Protein AF-A0A077ZD37-F1 (afdb_monomer)

Radius of gyration: 30.91 Å; Cα contacts (8 Å, |Δi|>4): 414; chains: 1; bounding box: 79×60×93 Å

Nearest PDB structures (foldseek):
  8k1l-assembly1_B  TM=5.998E-01  e=3.734E-12  Artemia salina
  6kjk-assembly1_A  TM=4.625E-01  e=3.784E-01  Porphyromonas gingivalis ATCC 33277
  7zwm-assembly1_B  TM=4.890E-01  e=7.152E-01  Mus musculus
  4hdi-assembly2_B  TM=4.175E-01  e=1.269E+00  Mus musculus
  6ba5-assembly2_D  TM=3.754E-01  e=8.124E-01  Homo sapiens

Sequence (327 aa):
MASRYTIVDEPEAMELDDEVYRSGITIEDFSGSTRSLDPIIPGPIGLKTIFYDPRWSPRQRFCCLTVAVVITCCCLAVLIALFVGLGQVIAYINRSDRLKASGLYMVPDLDMHDISVLVYHPDEKYKPLRSTYIDEMSRYLEVYRNQSSELRDCDLSTSTGKNKICRFDVSWLGDNCTSSNGYGFATGNPCVLFVLRNVGHWIPVLSEPFLNSLKEADPTEQNRQFDMNHIPISCSVMRMGDIVEPKDGEQMFNYFPDSGFNVTFLYEHSMLPPLVFVQIAQPHRFSELHIRCQIAADNIRELEGIHSIEFEYNNPQPDVQEKIPVV

Solvent-accessible surface area (backbone atoms only — not comparable to full-atom values): 19689 Å² total; per-residue (Å²): 133,86,74,89,72,76,91,64,99,56,96,77,72,93,69,77,82,65,75,82,75,76,75,84,84,77,84,77,82,82,83,78,78,96,67,92,70,81,78,92,69,91,73,82,88,41,79,64,59,83,76,51,66,87,88,58,51,74,68,55,49,53,53,53,52,53,52,50,52,51,52,51,51,52,52,50,52,52,50,51,52,47,52,53,53,50,50,51,51,52,54,49,50,56,50,51,52,51,34,71,60,8,24,54,43,60,36,56,54,39,86,82,41,102,54,66,46,51,67,54,60,92,52,74,88,46,42,66,62,45,48,50,41,42,50,48,44,49,59,62,48,45,63,57,71,68,54,62,86,86,43,43,79,72,53,86,90,70,74,84,57,100,83,58,50,43,44,68,64,73,73,56,37,42,85,64,52,28,78,91,42,45,27,12,51,76,77,50,28,43,45,39,40,35,35,51,33,65,52,81,90,55,73,85,43,64,49,72,72,58,58,50,48,52,32,72,74,33,72,63,42,56,86,54,60,73,52,76,57,27,45,38,65,53,72,46,78,79,46,61,72,53,89,76,72,80,59,92,67,58,66,47,69,48,52,17,34,63,29,27,34,48,51,70,33,75,41,101,34,32,94,57,61,31,57,28,33,41,29,39,52,58,53,78,82,40,50,31,38,34,36,39,39,32,57,60,42,81,54,53,86,67,45,77,37,33,51,64,50,74,48,38,36,39,22,84,71,80,67,76,75,78,73,63,78,86,126

Structure (mmCIF, N/CA/C/O backbone):
data_AF-A0A077ZD37-F1
#
_entry.id   AF-A0A077ZD37-F1
#
loop_
_atom_site.group_PDB
_atom_site.id
_atom_site.type_symbol
_atom_site.label_atom_id
_atom_site.label_alt_id
_atom_site.label_comp_id
_atom_site.label_asym_id
_atom_site.label_entity_id
_atom_site.label_seq_id
_atom_site.pdbx_PDB_ins_code
_atom_site.Cartn_x
_atom_site.Cartn_y
_atom_site.Cartn_z
_atom_site.occupancy
_atom_site.B_iso_or_equiv
_atom_site.auth_seq_id
_atom_site.auth_comp_id
_atom_site.auth_asym_id
_atom_site.auth_atom_id
_atom_site.pdbx_PDB_model_num
ATOM 1 N N . MET A 1 1 ? 0.157 -29.439 -6.823 1.00 36.62 1 MET A N 1
ATOM 2 C CA . MET A 1 1 ? -0.275 -28.059 -7.119 1.00 36.62 1 MET A CA 1
ATOM 3 C C . MET A 1 1 ? 0.988 -27.224 -7.121 1.00 36.62 1 MET A C 1
ATOM 5 O O . MET A 1 1 ? 1.662 -27.221 -6.102 1.00 36.62 1 MET A O 1
ATOM 9 N N . ALA A 1 2 ? 1.385 -26.672 -8.266 1.00 43.38 2 ALA A N 1
ATOM 10 C CA . ALA A 1 2 ? 2.570 -25.820 -8.345 1.00 43.38 2 ALA A CA 1
ATOM 11 C C . ALA A 1 2 ? 2.254 -24.479 -7.662 1.00 43.38 2 ALA A C 1
ATOM 13 O O . ALA A 1 2 ? 1.200 -23.898 -7.929 1.00 43.38 2 ALA A O 1
ATOM 14 N N . SER A 1 3 ? 3.098 -24.039 -6.729 1.00 38.38 3 SER A N 1
ATOM 15 C CA . SER A 1 3 ? 2.970 -22.728 -6.092 1.00 38.38 3 SER A CA 1
ATOM 16 C C . SER A 1 3 ? 3.302 -21.638 -7.109 1.00 38.38 3 SER A C 1
ATOM 18 O O 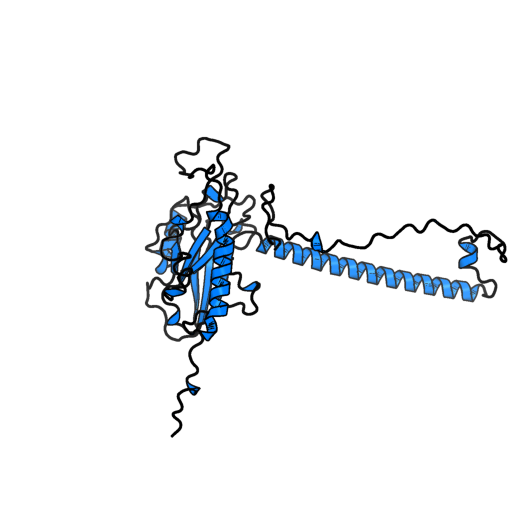. SER A 1 3 ? 4.275 -21.751 -7.843 1.00 38.38 3 SER A O 1
ATOM 20 N N . ARG A 1 4 ? 2.497 -20.572 -7.142 1.00 48.00 4 ARG A N 1
ATOM 21 C CA . ARG A 1 4 ? 2.650 -19.440 -8.076 1.00 48.00 4 ARG A CA 1
ATOM 22 C C . ARG A 1 4 ? 3.810 -18.493 -7.719 1.00 48.00 4 ARG A C 1
ATOM 24 O O . ARG A 1 4 ? 4.055 -17.544 -8.447 1.00 48.00 4 ARG A O 1
ATOM 31 N N . TYR A 1 5 ? 4.493 -18.738 -6.604 1.00 42.97 5 TYR A N 1
ATOM 32 C CA . TYR A 1 5 ? 5.571 -17.901 -6.089 1.00 42.97 5 TYR A CA 1
ATOM 33 C C . TYR A 1 5 ? 6.751 -18.794 -5.709 1.00 42.97 5 TYR A C 1
ATOM 35 O O . TYR A 1 5 ? 6.572 -19.782 -4.989 1.00 42.97 5 TYR A O 1
ATOM 43 N N . THR A 1 6 ? 7.938 -18.454 -6.198 1.00 47.09 6 THR A N 1
ATOM 44 C CA . THR A 1 6 ? 9.213 -19.082 -5.842 1.00 47.09 6 THR A CA 1
ATOM 45 C C . THR A 1 6 ? 10.158 -18.013 -5.302 1.00 47.09 6 THR A C 1
ATOM 47 O O . THR A 1 6 ? 10.059 -16.836 -5.646 1.00 47.09 6 THR A O 1
ATOM 50 N N . ILE A 1 7 ? 11.037 -18.422 -4.389 1.00 40.22 7 ILE A N 1
ATOM 51 C CA . ILE A 1 7 ? 12.097 -17.568 -3.855 1.00 40.22 7 ILE A CA 1
ATOM 52 C C . ILE A 1 7 ? 13.203 -17.565 -4.909 1.00 40.22 7 ILE A C 1
ATOM 54 O O . ILE A 1 7 ? 13.815 -18.604 -5.149 1.00 40.22 7 ILE A O 1
ATOM 58 N N . VAL A 1 8 ? 13.397 -16.430 -5.576 1.00 45.50 8 VAL A N 1
ATOM 59 C CA . VAL A 1 8 ? 14.520 -16.214 -6.493 1.00 45.50 8 VAL A CA 1
ATOM 60 C C . VAL A 1 8 ? 15.652 -15.587 -5.681 1.00 45.50 8 VAL A C 1
ATOM 62 O O . VAL A 1 8 ? 15.417 -14.651 -4.920 1.00 45.50 8 VAL A O 1
ATOM 65 N N . ASP A 1 9 ? 16.865 -16.125 -5.813 1.00 47.72 9 ASP A N 1
ATOM 66 C CA . ASP A 1 9 ? 18.050 -15.717 -5.038 1.00 47.72 9 ASP A CA 1
ATOM 67 C C . ASP A 1 9 ? 18.590 -14.311 -5.401 1.00 47.72 9 ASP A C 1
ATOM 69 O O . ASP A 1 9 ? 19.552 -13.844 -4.793 1.00 47.72 9 ASP A O 1
ATOM 73 N N . GLU A 1 10 ? 17.957 -13.598 -6.340 1.00 44.44 10 GLU A N 1
ATOM 74 C CA . GLU A 1 10 ? 18.265 -12.206 -6.684 1.00 44.44 10 GLU A CA 1
ATOM 75 C C . GLU A 1 10 ? 17.089 -11.293 -6.249 1.00 44.44 10 GLU A C 1
ATOM 77 O O . GLU A 1 10 ? 15.950 -11.538 -6.649 1.00 44.44 10 GLU A O 1
ATOM 82 N N . PRO A 1 11 ? 17.310 -10.240 -5.435 1.00 49.75 11 PRO A N 1
ATOM 83 C CA . PRO A 1 11 ? 16.234 -9.497 -4.760 1.00 49.75 11 PRO A CA 1
ATOM 84 C C . PRO A 1 11 ? 15.446 -8.501 -5.634 1.00 49.75 11 PRO A C 1
ATOM 86 O O . PRO A 1 11 ? 14.616 -7.757 -5.109 1.00 49.75 11 PRO A O 1
ATOM 89 N N . GLU A 1 12 ? 15.640 -8.475 -6.951 1.00 40.69 12 GLU A N 1
ATOM 90 C CA . GLU A 1 12 ? 14.895 -7.587 -7.846 1.00 40.69 12 GLU A CA 1
ATOM 91 C C . GLU A 1 12 ? 13.994 -8.399 -8.783 1.00 40.69 12 GLU A C 1
ATOM 93 O O . GLU A 1 12 ? 14.461 -9.033 -9.720 1.00 40.69 12 GLU A O 1
ATOM 98 N N . ALA A 1 13 ? 12.685 -8.300 -8.534 1.00 42.19 13 ALA A N 1
ATOM 99 C CA . ALA A 1 13 ? 11.564 -8.891 -9.270 1.00 42.19 13 ALA A CA 1
ATOM 100 C C . ALA A 1 13 ? 11.173 -10.333 -8.886 1.00 42.19 13 ALA A C 1
ATOM 102 O O . ALA A 1 13 ? 11.784 -11.330 -9.252 1.00 42.19 13 ALA A O 1
ATOM 103 N N . MET A 1 14 ? 10.026 -10.423 -8.210 1.00 40.22 14 MET A N 1
ATOM 104 C CA . MET A 1 14 ? 9.178 -11.611 -8.206 1.00 40.22 14 MET A CA 1
ATOM 105 C C . MET A 1 14 ? 8.620 -11.781 -9.629 1.00 40.22 14 MET A C 1
ATOM 107 O O . MET A 1 14 ? 7.627 -11.148 -9.984 1.00 40.22 14 MET A O 1
ATOM 111 N N . GLU A 1 15 ? 9.301 -12.558 -10.470 1.00 41.41 15 GLU A N 1
ATOM 112 C CA . GLU A 1 15 ? 8.845 -12.861 -11.830 1.00 41.41 15 GLU A CA 1
ATOM 113 C C . GLU A 1 15 ? 7.747 -13.940 -11.827 1.00 41.41 15 GLU A C 1
ATOM 115 O O . GLU A 1 15 ? 7.787 -14.913 -11.072 1.00 41.41 15 GLU A O 1
ATOM 120 N N . LEU A 1 16 ? 6.742 -13.751 -12.688 1.00 37.72 16 LEU A N 1
ATOM 121 C CA . LEU A 1 16 ? 5.784 -14.790 -13.064 1.00 37.72 16 LEU A CA 1
ATOM 122 C C . LEU A 1 16 ? 6.504 -15.803 -13.963 1.00 37.72 16 LEU A C 1
ATOM 124 O O . LEU A 1 16 ? 7.022 -15.439 -15.015 1.00 37.72 16 LEU A O 1
ATOM 128 N N . ASP A 1 17 ? 6.521 -17.066 -13.544 1.00 39.66 17 ASP A N 1
ATOM 129 C CA . ASP A 1 17 ? 7.154 -18.160 -14.281 1.00 39.66 17 ASP A CA 1
ATOM 130 C C . ASP A 1 17 ? 6.354 -18.511 -15.557 1.00 39.66 17 ASP A C 1
ATOM 132 O O . ASP A 1 17 ? 5.362 -19.245 -15.523 1.00 39.66 17 ASP A O 1
ATOM 136 N N . ASP A 1 18 ? 6.772 -17.941 -16.691 1.00 44.34 18 ASP A N 1
ATOM 137 C CA . ASP A 1 18 ? 6.197 -18.173 -18.024 1.00 44.34 18 ASP A CA 1
ATOM 138 C C . ASP A 1 18 ? 6.693 -19.484 -18.685 1.00 44.34 18 ASP A C 1
ATOM 140 O O . ASP A 1 18 ? 6.295 -19.800 -19.817 1.00 44.34 18 ASP A O 1
ATOM 144 N N . GLU A 1 19 ? 7.514 -20.311 -18.011 1.00 46.53 19 GLU A N 1
ATOM 145 C CA . GLU A 1 19 ? 7.997 -21.581 -18.588 1.00 46.53 19 GLU A CA 1
ATOM 146 C C . GLU A 1 19 ? 6.877 -22.602 -18.860 1.00 46.53 19 GLU A C 1
ATOM 148 O O . GLU A 1 19 ? 7.050 -23.514 -19.675 1.00 46.53 19 GLU A O 1
ATOM 153 N N . VAL A 1 20 ? 5.678 -22.418 -18.298 1.00 45.91 20 VAL A N 1
ATOM 154 C CA . VAL A 1 20 ? 4.527 -23.295 -18.576 1.00 45.91 20 VAL A CA 1
ATOM 155 C C . VAL A 1 20 ? 4.044 -23.190 -20.036 1.00 45.91 20 VAL A C 1
ATOM 157 O O . VAL A 1 20 ? 3.458 -24.145 -20.552 1.00 45.91 20 VAL A O 1
ATOM 160 N N . TYR A 1 21 ? 4.327 -22.095 -20.756 1.00 37.97 21 TYR A N 1
ATOM 161 C CA . TYR A 1 21 ? 3.820 -21.890 -22.124 1.00 37.97 21 TYR A CA 1
ATOM 162 C C . TYR A 1 21 ? 4.801 -22.199 -23.260 1.00 37.97 21 TYR A C 1
ATOM 164 O O . TYR A 1 21 ? 4.423 -22.113 -24.432 1.00 37.97 21 TYR A O 1
ATOM 172 N N . ARG A 1 22 ? 6.030 -22.641 -22.968 1.00 30.62 22 ARG A N 1
ATOM 173 C CA . ARG A 1 22 ? 6.997 -23.044 -24.004 1.00 30.62 22 ARG A CA 1
ATOM 174 C C . ARG A 1 22 ? 7.095 -24.562 -24.162 1.00 30.62 22 ARG A C 1
ATOM 176 O O . ARG A 1 22 ? 8.177 -25.130 -24.227 1.00 30.62 22 ARG A O 1
ATOM 183 N N . SER A 1 23 ? 5.951 -25.228 -24.309 1.00 34.66 23 SER A N 1
ATOM 184 C CA . SER A 1 23 ? 5.910 -26.583 -24.866 1.00 34.66 23 SER A CA 1
ATOM 185 C C . SER A 1 23 ? 5.398 -26.543 -26.312 1.00 34.66 23 SER A C 1
ATOM 187 O O . SER A 1 23 ? 4.262 -26.167 -26.577 1.00 34.66 23 SER A O 1
ATOM 189 N N . GLY A 1 24 ? 6.245 -26.941 -27.269 1.00 33.44 24 GLY A N 1
ATOM 190 C CA . GLY A 1 24 ? 5.747 -27.564 -28.501 1.00 33.44 24 GLY A CA 1
ATOM 191 C C . GLY A 1 24 ? 5.854 -26.824 -29.839 1.00 33.44 24 GLY A C 1
ATOM 192 O O . GLY A 1 24 ? 4.989 -27.035 -30.682 1.00 33.44 24 GLY A O 1
ATOM 193 N N . ILE A 1 25 ? 6.909 -26.047 -30.115 1.00 31.14 25 ILE A N 1
ATOM 194 C CA . ILE A 1 25 ? 7.294 -25.776 -31.519 1.00 31.14 25 ILE A CA 1
ATOM 195 C C . ILE A 1 25 ? 8.756 -26.172 -31.728 1.00 31.14 25 ILE A C 1
ATOM 197 O O . ILE A 1 25 ? 9.653 -25.344 -31.856 1.00 31.14 25 ILE A O 1
ATOM 201 N N . THR A 1 26 ? 9.000 -27.479 -31.739 1.00 30.73 26 THR A N 1
ATOM 202 C CA . THR A 1 26 ? 10.170 -28.055 -32.398 1.00 30.73 26 THR A CA 1
ATOM 203 C C . THR A 1 26 ? 9.814 -28.216 -33.870 1.00 30.73 26 THR A C 1
ATOM 205 O O . THR A 1 26 ? 8.995 -29.061 -34.225 1.00 30.73 26 THR A O 1
ATOM 208 N N . ILE A 1 27 ? 10.385 -27.372 -34.730 1.00 33.03 27 ILE A N 1
ATOM 209 C CA . ILE A 1 27 ? 10.353 -27.599 -36.176 1.00 33.03 27 ILE A CA 1
ATOM 210 C C . ILE A 1 27 ? 11.281 -28.789 -36.422 1.00 33.03 27 ILE A C 1
ATOM 212 O O . ILE A 1 27 ? 12.499 -28.656 -36.353 1.00 33.03 27 ILE A O 1
ATOM 216 N N . GLU A 1 28 ? 10.692 -29.970 -36.599 1.00 35.56 28 GLU A N 1
ATOM 217 C CA . GLU A 1 28 ? 11.412 -31.180 -36.974 1.00 35.56 28 GLU A CA 1
ATOM 218 C C . GLU A 1 28 ? 12.028 -30.997 -38.366 1.00 35.56 28 GLU A C 1
ATOM 220 O O . GLU A 1 28 ? 11.327 -30.812 -39.367 1.00 35.56 28 GLU A O 1
ATOM 225 N N . ASP A 1 29 ? 13.357 -31.068 -38.419 1.00 32.16 29 ASP A N 1
ATOM 226 C CA . ASP A 1 29 ? 14.138 -31.203 -39.641 1.00 32.16 29 ASP A CA 1
ATOM 227 C C . ASP A 1 29 ? 13.788 -32.531 -40.332 1.00 32.16 29 ASP A C 1
ATOM 229 O O . ASP A 1 29 ? 14.430 -33.563 -40.120 1.00 32.16 29 ASP A O 1
ATOM 233 N N . PHE A 1 30 ? 12.789 -32.521 -41.216 1.00 35.03 30 PHE A N 1
ATOM 234 C CA . PHE A 1 30 ? 12.553 -33.620 -42.155 1.00 35.03 30 PHE A CA 1
ATOM 235 C C . PHE A 1 30 ? 13.606 -33.600 -43.272 1.00 35.03 30 PHE A C 1
ATOM 237 O O . PHE A 1 30 ? 13.346 -33.295 -44.436 1.00 35.03 30 PHE A O 1
ATOM 244 N N . SER A 1 31 ? 14.829 -33.972 -42.903 1.00 31.86 31 SER A N 1
ATOM 245 C CA . SER A 1 31 ? 15.886 -34.379 -43.821 1.00 31.86 31 SER A CA 1
ATOM 246 C C . SER A 1 31 ? 15.714 -35.867 -44.150 1.00 31.86 31 SER A C 1
ATOM 248 O O . SER A 1 31 ? 16.320 -36.745 -43.548 1.00 31.86 31 SER A O 1
ATOM 250 N N . GLY A 1 32 ? 14.841 -36.196 -45.105 1.00 30.06 32 GLY A N 1
ATOM 251 C CA . GLY A 1 32 ? 14.702 -37.598 -45.493 1.00 30.06 32 GLY A CA 1
ATOM 252 C C . GLY A 1 32 ? 13.623 -37.910 -46.513 1.00 30.06 32 GLY A C 1
ATOM 253 O O . GLY A 1 32 ? 12.558 -38.379 -46.144 1.00 30.06 32 GLY A O 1
ATOM 254 N N . SER A 1 33 ? 13.931 -37.765 -47.802 1.00 37.44 33 SER A N 1
ATOM 255 C CA . SER A 1 33 ? 13.712 -38.854 -48.767 1.00 37.44 33 SER A CA 1
ATOM 256 C C . SER A 1 33 ? 14.335 -38.493 -50.113 1.00 37.44 33 SER A C 1
ATOM 258 O O . SER A 1 33 ? 13.775 -37.763 -50.928 1.00 37.44 33 SER A O 1
ATOM 260 N N . THR A 1 34 ? 15.523 -39.032 -50.355 1.00 31.20 34 THR A N 1
ATOM 261 C CA . THR A 1 34 ? 16.146 -39.113 -51.672 1.00 31.20 34 THR A CA 1
ATOM 262 C C . THR A 1 34 ? 15.429 -40.189 -52.488 1.00 31.20 34 THR A C 1
ATOM 264 O O . THR A 1 34 ? 15.848 -41.343 -52.550 1.00 31.20 34 THR A O 1
ATOM 267 N N . ARG A 1 35 ? 14.322 -39.828 -53.139 1.00 31.64 35 ARG A N 1
ATOM 268 C CA . ARG A 1 35 ? 13.784 -40.616 -54.252 1.00 31.64 35 ARG A CA 1
ATOM 269 C C . ARG A 1 35 ? 13.750 -39.763 -55.505 1.00 31.64 35 ARG A C 1
ATOM 271 O O . ARG A 1 35 ? 12.899 -38.900 -55.668 1.00 31.64 35 ARG A O 1
ATOM 278 N N . SER A 1 36 ? 14.756 -40.039 -56.335 1.00 32.59 36 SER A N 1
ATOM 279 C CA . SER A 1 36 ? 14.844 -39.812 -57.777 1.00 32.59 36 SER A CA 1
ATOM 280 C C . SER A 1 36 ? 13.460 -39.666 -58.421 1.0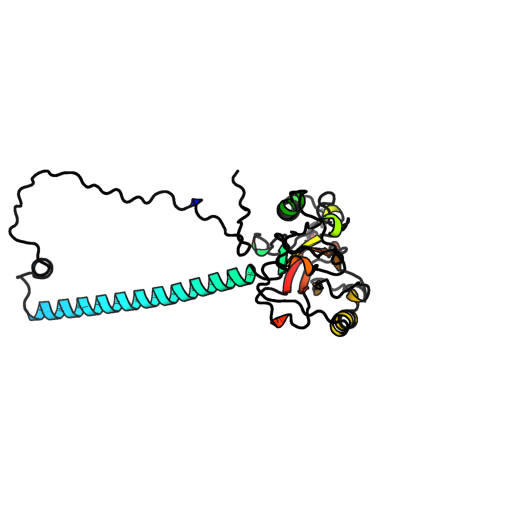0 32.59 36 SER A C 1
ATOM 282 O O . SER A 1 36 ? 12.782 -40.639 -58.735 1.00 32.59 36 SER A O 1
ATOM 284 N N . LEU A 1 37 ? 13.037 -38.415 -58.570 1.00 36.31 37 LEU A N 1
ATOM 285 C CA . LEU A 1 37 ? 12.119 -37.984 -59.608 1.00 36.31 37 LEU A CA 1
ATOM 286 C C . LEU A 1 37 ? 13.001 -37.230 -60.590 1.00 36.31 37 LEU A C 1
ATOM 288 O O . LEU A 1 37 ? 13.501 -36.146 -60.283 1.00 36.31 37 LEU A O 1
ATOM 292 N N . ASP A 1 38 ? 13.272 -37.871 -61.721 1.00 35.06 38 ASP A N 1
ATOM 293 C CA . ASP A 1 38 ? 14.031 -37.276 -62.807 1.00 35.06 38 ASP A CA 1
ATOM 294 C C . ASP A 1 38 ? 13.429 -35.909 -63.187 1.00 35.06 38 ASP A C 1
ATOM 296 O O . ASP A 1 38 ? 12.209 -35.790 -63.356 1.00 35.06 38 ASP A O 1
ATOM 300 N N . PRO A 1 39 ? 14.257 -34.857 -63.309 1.00 39.88 39 PRO A N 1
ATOM 301 C CA . PRO A 1 39 ? 13.779 -33.507 -63.544 1.00 39.88 39 PRO A CA 1
ATOM 302 C C . PRO A 1 39 ? 13.358 -33.349 -65.005 1.00 39.88 39 PRO A C 1
ATOM 304 O O . PRO A 1 39 ? 14.148 -33.002 -65.883 1.00 39.88 39 PRO A O 1
ATOM 307 N N . ILE A 1 40 ? 12.067 -33.534 -65.267 1.00 38.53 40 ILE A N 1
ATOM 308 C CA . ILE A 1 40 ? 11.419 -32.934 -66.432 1.00 38.53 40 ILE A CA 1
ATOM 309 C C . ILE A 1 40 ? 11.238 -31.448 -66.097 1.00 38.53 40 ILE A C 1
ATOM 311 O O . ILE A 1 40 ? 10.166 -31.070 -65.656 1.00 38.53 40 ILE A O 1
ATOM 315 N N . ILE A 1 41 ? 12.304 -30.642 -66.191 1.00 38.28 41 ILE A N 1
ATOM 316 C CA . ILE A 1 41 ? 12.332 -29.197 -66.518 1.00 38.28 41 ILE A CA 1
ATOM 317 C C . ILE A 1 41 ? 13.806 -28.723 -66.438 1.00 38.28 41 ILE A C 1
ATOM 319 O O . ILE A 1 41 ? 14.474 -28.957 -65.430 1.00 38.28 41 ILE A O 1
ATOM 323 N N . PRO A 1 42 ? 14.346 -28.077 -67.490 1.00 41.94 42 PRO A N 1
ATOM 324 C CA . PRO A 1 42 ? 15.772 -27.815 -67.622 1.00 41.94 42 PRO A CA 1
ATOM 325 C C . PRO A 1 42 ? 16.191 -26.500 -66.953 1.00 41.94 42 PRO A C 1
ATOM 327 O O . PRO A 1 42 ? 15.599 -25.448 -67.185 1.00 41.94 42 PRO A O 1
ATOM 330 N N . GLY A 1 43 ? 17.310 -26.549 -66.234 1.00 51.47 43 GLY A N 1
ATOM 331 C CA . GLY A 1 43 ? 18.145 -25.383 -65.950 1.00 51.47 43 GLY A CA 1
ATOM 332 C C . GLY A 1 43 ? 18.120 -24.901 -64.496 1.00 51.47 43 GLY A C 1
ATOM 333 O O . GLY A 1 43 ? 17.121 -25.063 -63.797 1.00 51.47 43 GLY A O 1
ATOM 334 N N . PRO A 1 44 ? 19.236 -24.314 -64.020 1.00 50.44 44 PRO A N 1
ATOM 335 C CA . PRO A 1 44 ? 19.343 -23.800 -62.664 1.00 50.44 44 PRO A CA 1
ATOM 336 C C . PRO A 1 44 ? 18.256 -22.750 -62.452 1.00 50.44 44 PRO A C 1
ATOM 338 O O . PRO A 1 44 ? 18.154 -21.794 -63.225 1.00 50.44 44 PRO A O 1
ATOM 341 N N . ILE A 1 45 ? 17.455 -22.935 -61.404 1.00 50.72 45 ILE A N 1
ATOM 342 C CA . ILE A 1 45 ? 16.420 -21.997 -60.971 1.00 50.72 45 ILE A CA 1
ATOM 343 C C . ILE A 1 45 ? 17.141 -20.744 -60.460 1.00 50.72 45 ILE A C 1
ATOM 345 O O . ILE A 1 45 ? 17.375 -20.553 -59.272 1.00 50.72 45 ILE A O 1
ATOM 349 N N . GLY A 1 46 ? 17.611 -19.912 -61.382 1.00 56.44 46 GLY A N 1
ATOM 350 C CA . GLY A 1 46 ? 18.188 -18.623 -61.061 1.00 56.44 46 GLY A CA 1
ATOM 351 C C . GLY A 1 46 ? 17.064 -17.667 -60.700 1.00 56.44 46 GLY A C 1
ATOM 352 O O . GLY A 1 46 ? 15.987 -17.732 -61.291 1.00 56.44 46 GLY A O 1
ATOM 353 N N . LEU A 1 47 ? 17.333 -16.714 -59.810 1.00 53.31 47 LEU A N 1
ATOM 354 C CA . LEU A 1 47 ? 16.440 -15.589 -59.495 1.00 53.31 47 LEU A CA 1
ATOM 355 C C . LEU A 1 47 ? 15.850 -14.920 -60.755 1.00 53.31 47 LEU A C 1
ATOM 357 O O . LEU A 1 47 ? 14.709 -14.468 -60.752 1.00 53.31 47 LEU A O 1
ATOM 361 N N . LYS A 1 48 ? 16.597 -14.929 -61.870 1.00 57.56 48 LYS A N 1
ATOM 362 C CA . LYS A 1 48 ? 16.114 -14.464 -63.176 1.00 57.56 48 LYS A CA 1
ATOM 363 C C . LYS A 1 48 ? 14.937 -15.276 -63.727 1.00 57.56 48 LYS A C 1
ATOM 365 O O . LYS A 1 48 ? 14.086 -14.680 -64.356 1.00 57.56 48 LYS A O 1
ATOM 370 N N . THR A 1 49 ? 14.868 -16.590 -63.515 1.00 56.28 49 THR A N 1
ATOM 371 C CA . THR A 1 49 ? 13.800 -17.454 -64.062 1.00 56.28 49 THR A CA 1
ATOM 372 C C . THR A 1 49 ? 12.461 -17.283 -63.346 1.00 56.28 49 THR A C 1
ATOM 374 O O . THR A 1 49 ? 11.427 -17.324 -63.999 1.00 56.28 49 THR A O 1
ATOM 377 N N . ILE A 1 50 ? 12.469 -17.004 -62.038 1.00 57.44 50 ILE A N 1
ATOM 378 C CA . ILE A 1 50 ? 11.239 -16.811 -61.250 1.00 57.44 50 ILE A CA 1
ATOM 379 C C . ILE A 1 50 ? 10.505 -15.530 -61.674 1.00 57.44 50 ILE A C 1
ATOM 381 O O . ILE A 1 50 ? 9.280 -15.504 -61.728 1.00 57.44 50 ILE A O 1
ATOM 385 N N . PHE A 1 51 ? 11.248 -14.474 -62.016 1.00 57.16 51 PHE A N 1
ATOM 386 C CA . PHE A 1 51 ? 10.675 -13.172 -62.378 1.00 57.16 51 PHE A CA 1
ATOM 387 C C . PHE A 1 51 ? 10.633 -12.897 -63.886 1.00 57.16 51 PHE A C 1
ATOM 389 O O . PHE A 1 51 ? 10.225 -11.809 -64.299 1.00 57.16 51 PHE A O 1
ATOM 396 N N . TYR A 1 52 ? 11.065 -13.841 -64.726 1.00 59.16 52 TYR A N 1
ATOM 397 C CA . TYR A 1 52 ? 11.103 -13.651 -66.173 1.00 59.16 52 TYR A CA 1
ATOM 398 C C . TYR A 1 52 ? 10.057 -14.520 -66.858 1.00 59.16 52 TYR A C 1
ATOM 400 O O . TYR A 1 52 ? 10.344 -15.641 -67.268 1.00 59.16 52 TYR A O 1
ATOM 408 N N . ASP A 1 53 ? 8.856 -13.970 -67.042 1.00 67.69 53 ASP A N 1
ATOM 409 C CA . ASP A 1 53 ? 7.916 -14.507 -68.023 1.00 67.69 53 ASP A CA 1
ATOM 410 C C . ASP A 1 53 ? 8.249 -13.915 -69.413 1.00 67.69 53 ASP A C 1
ATOM 412 O O . ASP A 1 53 ? 8.171 -12.689 -69.621 1.00 67.69 53 ASP A O 1
ATOM 416 N N . PRO A 1 54 ? 8.650 -14.743 -70.398 1.00 69.44 54 PRO A N 1
ATOM 417 C CA . PRO A 1 54 ? 8.888 -14.301 -71.769 1.00 69.44 54 PRO A CA 1
ATOM 418 C C . PRO A 1 54 ? 7.652 -13.684 -72.439 1.00 69.44 54 PRO A C 1
ATOM 420 O O . PRO A 1 54 ? 7.806 -12.956 -73.415 1.00 69.44 54 PRO A O 1
ATOM 423 N N . ARG A 1 55 ? 6.436 -13.945 -71.935 1.00 69.25 55 ARG A N 1
ATOM 424 C CA . ARG A 1 55 ? 5.174 -13.501 -72.553 1.00 69.25 55 ARG A CA 1
ATOM 425 C C . ARG A 1 55 ? 4.905 -11.996 -72.433 1.00 69.25 55 ARG A C 1
ATOM 427 O O . ARG A 1 55 ? 3.992 -11.500 -73.087 1.00 69.25 55 ARG A O 1
ATOM 434 N N . TRP A 1 56 ? 5.646 -11.262 -71.600 1.00 69.31 56 TRP A N 1
ATOM 435 C CA . TRP A 1 56 ? 5.359 -9.849 -71.313 1.00 69.31 56 TRP A CA 1
ATOM 436 C C . TRP A 1 56 ? 6.191 -8.874 -72.152 1.00 69.31 56 TRP A C 1
ATOM 438 O O . TRP A 1 56 ? 7.413 -9.001 -72.253 1.00 69.31 56 TRP A O 1
ATOM 448 N N . SER A 1 57 ? 5.539 -7.831 -72.678 1.00 79.69 57 SER A N 1
ATOM 449 C CA . SER A 1 57 ? 6.220 -6.720 -73.359 1.00 79.69 57 SER A CA 1
ATOM 450 C C . SER A 1 57 ? 7.074 -5.881 -72.385 1.00 79.69 57 SER A C 1
ATOM 452 O O . SER A 1 57 ? 6.749 -5.794 -71.196 1.00 79.69 57 SER A O 1
ATOM 454 N N . PRO A 1 58 ? 8.134 -5.186 -72.851 1.00 79.88 58 PRO A N 1
ATOM 455 C CA . PRO A 1 58 ? 8.981 -4.352 -71.987 1.00 79.88 58 PRO A CA 1
ATOM 456 C C . PRO A 1 58 ? 8.206 -3.294 -71.185 1.00 79.88 58 PRO A C 1
ATOM 458 O O . PRO A 1 58 ? 8.528 -3.037 -70.028 1.00 79.88 58 PRO A O 1
ATOM 461 N N . ARG A 1 59 ? 7.147 -2.718 -71.776 1.00 83.25 59 ARG A N 1
ATOM 462 C CA . ARG A 1 59 ? 6.284 -1.725 -71.113 1.00 83.25 59 ARG A CA 1
ATOM 463 C C . ARG A 1 59 ? 5.455 -2.341 -69.984 1.00 83.25 59 ARG A C 1
ATOM 465 O O . ARG A 1 59 ? 5.374 -1.754 -68.909 1.00 83.25 59 ARG A O 1
ATOM 472 N N . GLN A 1 60 ? 4.884 -3.528 -70.206 1.00 84.94 60 GLN A N 1
ATOM 473 C CA . GLN A 1 60 ? 4.144 -4.259 -69.170 1.00 84.94 60 GLN A CA 1
ATOM 474 C C . GLN A 1 60 ? 5.057 -4.633 -68.001 1.00 84.94 60 GLN A C 1
ATOM 476 O O . GLN A 1 60 ? 4.681 -4.438 -66.852 1.00 84.94 60 GLN A O 1
ATOM 481 N N . ARG A 1 61 ? 6.288 -5.077 -68.281 1.00 82.69 61 ARG A N 1
ATOM 482 C CA . ARG A 1 61 ? 7.276 -5.413 -67.243 1.00 82.69 61 ARG A CA 1
ATOM 483 C C . ARG A 1 61 ? 7.614 -4.227 -66.351 1.00 82.69 61 ARG A C 1
ATOM 485 O O . ARG A 1 61 ? 7.589 -4.364 -65.133 1.00 82.69 61 ARG A O 1
ATOM 492 N N . PHE A 1 62 ? 7.908 -3.073 -66.950 1.00 86.44 62 PHE A N 1
ATOM 493 C CA . PHE A 1 62 ? 8.207 -1.865 -66.184 1.00 86.44 62 PHE A CA 1
ATOM 494 C C . PHE A 1 62 ? 7.021 -1.477 -65.293 1.00 86.44 62 PHE A C 1
ATOM 496 O O . PHE A 1 62 ? 7.202 -1.262 -64.102 1.00 86.44 62 PHE A O 1
ATOM 503 N N . CYS A 1 63 ? 5.799 -1.508 -65.837 1.00 87.94 63 CYS A N 1
ATOM 504 C CA . CYS A 1 63 ? 4.580 -1.237 -65.078 1.00 87.94 63 CYS A CA 1
ATOM 505 C C . CYS A 1 63 ? 4.394 -2.203 -63.891 1.00 87.94 63 CYS A C 1
ATOM 507 O O . CYS A 1 63 ? 4.208 -1.748 -62.764 1.00 87.94 63 CYS A O 1
ATOM 509 N N . CYS A 1 64 ? 4.514 -3.518 -64.108 1.00 88.06 64 CYS A N 1
ATOM 510 C CA . CYS A 1 64 ? 4.368 -4.521 -63.050 1.00 88.06 64 CYS A CA 1
ATOM 511 C C . CYS A 1 64 ? 5.435 -4.388 -61.955 1.00 88.06 64 CYS A C 1
ATOM 513 O O . CYS A 1 64 ? 5.103 -4.478 -60.776 1.00 88.06 64 CYS A O 1
ATOM 515 N N . LEU A 1 65 ? 6.700 -4.144 -62.320 1.00 88.50 65 LEU A N 1
ATOM 516 C CA . LEU A 1 65 ? 7.779 -3.949 -61.348 1.00 88.50 65 LEU A CA 1
ATOM 517 C C . LEU A 1 65 ? 7.569 -2.678 -60.524 1.00 88.50 65 LEU A C 1
ATOM 519 O O . LEU A 1 65 ? 7.739 -2.715 -59.309 1.00 88.50 65 LEU A O 1
ATOM 523 N N . THR A 1 66 ? 7.152 -1.574 -61.149 1.00 89.06 66 THR A N 1
ATOM 524 C CA . THR A 1 66 ? 6.825 -0.343 -60.420 1.00 89.06 66 THR A CA 1
ATOM 525 C C . THR A 1 66 ? 5.687 -0.576 -59.430 1.00 89.06 66 THR A C 1
ATOM 527 O O . THR A 1 66 ? 5.812 -0.196 -58.270 1.00 89.06 66 THR A O 1
ATOM 530 N N . VAL A 1 67 ? 4.611 -1.252 -59.845 1.00 92.88 67 VAL A N 1
ATOM 531 C CA . VAL A 1 67 ? 3.487 -1.584 -58.954 1.00 92.88 67 VAL A CA 1
ATOM 532 C C . VAL A 1 67 ? 3.943 -2.487 -57.804 1.00 92.88 67 VAL A C 1
ATOM 534 O O . VAL A 1 67 ? 3.620 -2.206 -56.653 1.00 92.88 67 VAL A O 1
ATOM 537 N N . ALA A 1 68 ? 4.746 -3.518 -58.078 1.00 91.81 68 ALA A N 1
ATOM 538 C CA . ALA A 1 68 ? 5.272 -4.414 -57.047 1.00 91.81 68 ALA A CA 1
ATOM 539 C C . ALA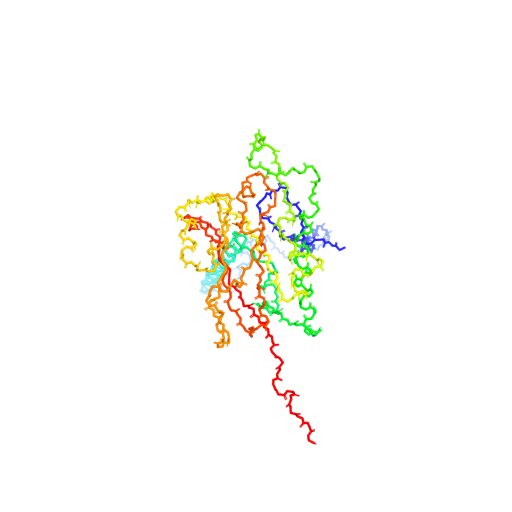 A 1 68 ? 6.165 -3.682 -56.029 1.00 91.81 68 ALA A C 1
ATOM 541 O O . ALA A 1 68 ? 6.035 -3.901 -54.825 1.00 91.81 68 ALA A O 1
ATOM 542 N N . VAL A 1 69 ? 7.042 -2.783 -56.489 1.00 93.81 69 VAL A N 1
ATOM 543 C CA . VAL A 1 69 ? 7.899 -1.960 -55.618 1.00 93.81 69 VAL A CA 1
ATOM 544 C C . VAL A 1 69 ? 7.068 -1.012 -54.754 1.00 93.81 69 VAL A C 1
ATOM 546 O O . VAL A 1 69 ? 7.322 -0.916 -53.556 1.00 93.81 69 VAL A O 1
ATOM 549 N N . VAL A 1 70 ? 6.054 -0.352 -55.325 1.00 95.12 70 VAL A N 1
ATOM 550 C CA . VAL A 1 70 ? 5.149 0.532 -54.571 1.00 95.12 70 VAL A CA 1
ATOM 551 C C . VAL A 1 70 ? 4.394 -0.253 -53.500 1.00 95.12 70 VAL A C 1
ATOM 553 O O . VAL A 1 70 ? 4.404 0.155 -52.344 1.00 95.12 70 VAL A O 1
ATOM 556 N N . ILE A 1 71 ? 3.815 -1.408 -53.846 1.00 95.19 71 ILE A N 1
ATOM 557 C CA . ILE A 1 71 ? 3.112 -2.272 -52.884 1.00 95.19 71 ILE A CA 1
ATOM 558 C C . ILE A 1 71 ? 4.060 -2.721 -51.770 1.00 95.19 71 ILE A C 1
ATOM 560 O O . ILE A 1 71 ? 3.710 -2.632 -50.599 1.00 95.19 71 ILE A O 1
ATOM 564 N N . THR A 1 72 ? 5.277 -3.151 -52.114 1.00 95.25 72 THR A N 1
ATOM 565 C CA . THR A 1 72 ? 6.273 -3.595 -51.127 1.00 95.25 72 THR A CA 1
ATOM 566 C C . THR A 1 72 ? 6.657 -2.451 -50.187 1.00 95.25 72 THR A C 1
ATOM 568 O O . THR A 1 72 ? 6.700 -2.644 -48.977 1.00 95.25 72 THR A O 1
ATOM 571 N N . CYS A 1 73 ? 6.866 -1.243 -50.718 1.00 96.44 73 CYS A N 1
ATOM 572 C CA . CYS A 1 73 ? 7.144 -0.045 -49.927 1.00 96.44 73 CYS A CA 1
ATOM 573 C C . CYS A 1 73 ? 5.979 0.301 -48.983 1.00 96.44 73 CYS A C 1
ATOM 575 O O . CYS A 1 73 ? 6.204 0.548 -47.799 1.00 96.44 73 CYS A O 1
ATOM 577 N N . CYS A 1 74 ? 4.732 0.235 -49.465 1.00 96.50 74 CYS A N 1
ATOM 578 C CA . CYS A 1 74 ? 3.543 0.421 -48.634 1.00 96.50 74 CYS A CA 1
ATOM 579 C C . CYS A 1 74 ? 3.446 -0.638 -47.526 1.00 96.50 74 CYS A C 1
ATOM 581 O O . CYS A 1 74 ? 3.216 -0.281 -46.374 1.00 96.50 74 CYS A O 1
ATOM 583 N N . CYS A 1 75 ? 3.676 -1.918 -47.835 1.00 96.75 75 CYS A N 1
ATOM 584 C CA . CYS A 1 75 ? 3.683 -2.991 -46.839 1.00 96.75 75 CYS A CA 1
ATOM 585 C C . CYS A 1 75 ? 4.767 -2.773 -45.775 1.00 96.75 75 CYS A C 1
ATOM 587 O O . CYS A 1 75 ? 4.489 -2.905 -44.587 1.00 96.75 75 CYS A O 1
ATOM 589 N N . LEU A 1 76 ? 5.985 -2.393 -46.175 1.00 96.81 76 LEU A N 1
ATOM 590 C CA . LEU A 1 76 ? 7.072 -2.092 -45.239 1.00 96.81 76 LEU A CA 1
ATOM 591 C C . LEU A 1 76 ? 6.745 -0.885 -44.352 1.00 96.81 76 LEU A C 1
ATOM 593 O O . LEU A 1 76 ? 6.986 -0.942 -43.151 1.00 96.81 76 LEU A O 1
ATOM 597 N N . ALA A 1 77 ? 6.153 0.177 -44.905 1.00 96.31 77 ALA A N 1
ATOM 598 C CA . ALA A 1 77 ? 5.734 1.344 -44.130 1.00 96.31 77 ALA A CA 1
ATOM 599 C C . ALA A 1 77 ? 4.672 0.984 -43.077 1.00 96.31 77 ALA A C 1
ATOM 601 O O . ALA A 1 77 ? 4.776 1.412 -41.928 1.00 96.31 77 ALA A O 1
ATOM 602 N N . VAL A 1 78 ? 3.692 0.152 -43.445 1.00 96.69 78 VAL A N 1
ATOM 603 C CA . VAL A 1 78 ? 2.666 -0.358 -42.521 1.00 96.69 78 VAL A CA 1
ATOM 604 C C . VAL A 1 78 ? 3.293 -1.233 -41.433 1.00 96.69 78 VAL A C 1
ATOM 606 O O . VAL A 1 78 ? 2.968 -1.063 -40.261 1.00 96.69 78 VAL A O 1
ATOM 609 N N . LEU A 1 79 ? 4.223 -2.126 -41.788 1.00 96.94 79 LEU A N 1
ATOM 610 C CA . LEU A 1 79 ? 4.929 -2.968 -40.817 1.00 96.94 79 LEU A CA 1
ATOM 611 C C . LEU A 1 79 ? 5.760 -2.136 -39.836 1.00 96.94 79 LEU A C 1
ATOM 613 O O . LEU A 1 79 ? 5.687 -2.372 -38.636 1.00 96.94 79 LEU A O 1
ATOM 617 N N . ILE A 1 80 ? 6.509 -1.138 -40.315 1.00 96.88 80 ILE A N 1
ATOM 618 C CA . ILE A 1 80 ? 7.288 -0.239 -39.451 1.00 96.88 80 ILE A CA 1
ATOM 619 C C . ILE A 1 80 ? 6.359 0.533 -38.509 1.00 96.88 80 ILE A C 1
ATOM 621 O O . ILE A 1 80 ? 6.628 0.588 -37.313 1.00 96.88 80 ILE A O 1
ATOM 625 N N . ALA A 1 81 ? 5.252 1.086 -39.015 1.00 96.62 81 ALA A N 1
ATOM 626 C CA . ALA A 1 81 ? 4.271 1.778 -38.180 1.00 96.62 81 ALA A CA 1
ATOM 627 C C . ALA A 1 81 ? 3.681 0.853 -37.102 1.00 96.62 81 ALA A C 1
ATOM 629 O O . ALA A 1 81 ? 3.534 1.267 -35.953 1.00 96.62 81 ALA A O 1
ATOM 630 N N . LEU A 1 82 ? 3.411 -0.411 -37.448 1.00 97.12 82 LEU A N 1
ATOM 631 C CA . LEU A 1 82 ? 2.944 -1.427 -36.508 1.00 97.12 82 LEU A CA 1
ATOM 632 C C . LEU A 1 82 ? 4.002 -1.746 -35.447 1.00 97.12 82 LEU A C 1
ATOM 634 O O . LEU A 1 82 ? 3.670 -1.757 -34.267 1.00 97.12 82 LEU A O 1
ATOM 638 N N . PHE A 1 83 ? 5.267 -1.953 -35.827 1.00 97.00 83 PHE A N 1
ATOM 639 C CA . PHE A 1 83 ? 6.351 -2.212 -34.872 1.00 97.00 83 PHE A CA 1
ATOM 640 C C . PHE A 1 83 ? 6.607 -1.027 -33.942 1.00 97.00 83 PHE A C 1
ATOM 642 O O . PHE A 1 83 ? 6.813 -1.230 -32.749 1.00 97.00 83 PHE A O 1
ATOM 649 N N . VAL A 1 84 ? 6.567 0.204 -34.458 1.00 96.81 84 VAL A N 1
ATOM 650 C CA . VAL A 1 84 ? 6.693 1.412 -33.632 1.00 96.81 84 VAL A CA 1
ATOM 651 C C . VAL A 1 84 ? 5.517 1.507 -32.662 1.00 96.81 84 VAL A C 1
ATOM 653 O O . VAL A 1 84 ? 5.743 1.678 -31.468 1.00 96.81 84 VAL A O 1
ATOM 656 N N . GLY A 1 85 ? 4.279 1.343 -33.138 1.00 95.69 85 GLY A N 1
ATOM 657 C CA . GLY A 1 85 ? 3.089 1.365 -32.284 1.00 95.69 85 GLY A CA 1
ATOM 658 C C . GLY A 1 85 ? 3.121 0.282 -31.203 1.00 95.69 85 GLY A C 1
ATOM 659 O O . GLY A 1 85 ? 2.936 0.581 -30.026 1.00 95.69 85 GLY A O 1
ATOM 660 N N . LEU A 1 86 ? 3.439 -0.957 -31.582 1.00 97.00 86 LEU A N 1
ATOM 661 C CA . LEU A 1 86 ? 3.556 -2.082 -30.656 1.00 97.00 86 LEU A CA 1
ATOM 662 C C . LEU A 1 86 ? 4.691 -1.867 -29.646 1.00 97.00 86 LEU A C 1
ATOM 664 O O . LEU A 1 86 ? 4.497 -2.093 -28.457 1.00 97.00 86 LEU A O 1
ATOM 668 N N . GLY A 1 87 ? 5.851 -1.382 -30.095 1.00 96.44 87 GLY A N 1
ATOM 669 C CA . GLY A 1 87 ? 6.991 -1.089 -29.227 1.00 96.44 87 GLY A CA 1
ATOM 670 C C . GLY A 1 87 ? 6.676 -0.020 -28.180 1.00 96.44 87 GLY A C 1
ATOM 671 O O . GLY A 1 87 ? 7.062 -0.172 -27.025 1.00 96.44 87 GLY A O 1
ATOM 672 N N . GLN A 1 88 ? 5.926 1.024 -28.548 1.00 95.50 88 GLN A N 1
ATOM 673 C CA . GLN A 1 88 ? 5.461 2.041 -27.598 1.00 95.50 88 GLN A CA 1
ATOM 674 C C . GLN A 1 88 ? 4.478 1.458 -26.575 1.00 95.50 88 GLN A C 1
ATOM 676 O O . GLN A 1 88 ? 4.599 1.746 -25.387 1.00 95.50 88 GLN A O 1
ATOM 681 N N . VAL A 1 89 ? 3.540 0.610 -27.011 1.00 96.38 89 VAL A N 1
ATOM 682 C CA . VAL A 1 89 ? 2.569 -0.033 -26.111 1.00 96.38 89 VAL A CA 1
ATOM 683 C C . VAL A 1 89 ? 3.259 -0.994 -25.138 1.00 96.38 89 VAL A C 1
ATOM 685 O O . VAL A 1 89 ? 3.002 -0.923 -23.941 1.00 96.38 89 VAL A O 1
ATOM 688 N N . ILE A 1 90 ? 4.183 -1.835 -25.614 1.00 94.69 90 ILE A N 1
ATOM 689 C CA . ILE A 1 90 ? 4.960 -2.745 -24.754 1.00 94.69 90 ILE A CA 1
ATOM 690 C C . ILE A 1 90 ? 5.812 -1.948 -23.760 1.00 94.69 90 ILE A C 1
ATOM 692 O O . ILE A 1 90 ? 5.827 -2.260 -22.572 1.00 94.69 90 ILE A O 1
ATOM 696 N N . ALA A 1 91 ? 6.495 -0.891 -24.213 1.00 94.06 91 ALA A N 1
ATOM 697 C CA . ALA A 1 91 ? 7.291 -0.042 -23.330 1.00 94.06 91 ALA A CA 1
ATOM 698 C C . ALA A 1 91 ? 6.432 0.651 -22.259 1.00 94.06 91 ALA A C 1
ATOM 700 O O . ALA A 1 91 ? 6.867 0.788 -21.116 1.00 94.06 91 ALA A O 1
ATOM 701 N N . TYR A 1 92 ? 5.215 1.067 -22.616 1.00 93.44 92 TYR A N 1
ATOM 702 C CA . TYR A 1 92 ? 4.260 1.656 -21.684 1.00 93.44 92 TYR A CA 1
ATOM 703 C C . TYR A 1 92 ? 3.791 0.650 -20.625 1.00 93.44 92 TYR A C 1
ATOM 705 O O . TYR A 1 92 ? 3.845 0.966 -19.438 1.00 93.44 92 TYR A O 1
ATOM 713 N N . ILE A 1 93 ? 3.399 -0.562 -21.034 1.00 91.50 93 ILE A N 1
ATOM 714 C CA . ILE A 1 93 ? 2.967 -1.629 -20.114 1.00 91.50 93 ILE A CA 1
ATOM 715 C C . ILE A 1 93 ? 4.110 -2.001 -19.165 1.00 91.50 93 ILE A C 1
ATOM 717 O O . ILE A 1 93 ? 3.946 -1.899 -17.955 1.00 91.50 93 ILE A O 1
ATOM 721 N N . ASN A 1 94 ? 5.308 -2.269 -19.693 1.00 91.19 94 ASN A N 1
ATOM 722 C CA . ASN A 1 94 ? 6.476 -2.599 -18.869 1.00 91.19 94 ASN A CA 1
ATOM 723 C C . ASN A 1 94 ? 6.814 -1.494 -17.859 1.00 91.19 94 ASN A C 1
ATOM 725 O O . ASN A 1 94 ? 7.233 -1.772 -16.737 1.00 91.19 94 ASN A O 1
ATOM 729 N N . ARG A 1 95 ? 6.655 -0.221 -18.244 1.00 87.75 95 ARG A N 1
ATOM 730 C CA . ARG A 1 95 ? 6.854 0.903 -17.322 1.00 87.75 95 ARG A CA 1
ATOM 731 C C . ARG A 1 95 ? 5.785 0.929 -16.231 1.00 87.75 95 ARG A C 1
ATOM 733 O O . ARG A 1 95 ? 6.125 1.171 -15.077 1.00 87.75 95 ARG A O 1
ATOM 740 N N . SER A 1 96 ? 4.525 0.703 -16.590 1.00 85.50 96 SER A N 1
ATOM 741 C CA . SER A 1 96 ? 3.422 0.611 -15.631 1.00 85.50 96 SER A CA 1
ATOM 742 C C . SER A 1 96 ? 3.655 -0.521 -14.631 1.00 85.50 96 SER A C 1
ATOM 744 O O . SER A 1 96 ? 3.525 -0.306 -13.430 1.00 85.50 96 SER A O 1
ATOM 746 N N . ASP A 1 97 ? 4.064 -1.696 -15.104 1.00 85.69 97 ASP A N 1
ATOM 747 C CA . ASP A 1 97 ? 4.298 -2.863 -14.252 1.00 85.69 97 ASP A CA 1
ATOM 748 C C . ASP A 1 97 ? 5.473 -2.638 -13.299 1.00 85.69 97 ASP A C 1
ATOM 750 O O . ASP A 1 97 ? 5.367 -2.935 -12.112 1.00 85.69 97 ASP A O 1
ATOM 754 N N . ARG A 1 98 ? 6.560 -2.011 -13.772 1.00 84.38 98 ARG A N 1
ATOM 755 C CA . ARG A 1 98 ? 7.674 -1.596 -12.903 1.00 84.38 98 ARG A CA 1
ATOM 756 C C . ARG A 1 98 ? 7.228 -0.623 -11.816 1.00 84.38 98 ARG A C 1
ATOM 758 O O . ARG A 1 98 ? 7.585 -0.809 -10.661 1.00 84.38 98 ARG A O 1
ATOM 765 N N . LEU A 1 99 ? 6.418 0.377 -12.166 1.00 82.75 99 LEU A N 1
ATOM 766 C CA . LEU A 1 99 ? 5.895 1.333 -11.186 1.00 82.75 99 LEU A CA 1
ATOM 767 C C . LEU A 1 99 ? 4.966 0.661 -10.165 1.00 82.75 99 LEU A C 1
ATOM 769 O O . LEU A 1 99 ? 5.064 0.970 -8.986 1.00 82.75 99 LEU A O 1
ATOM 773 N N . LYS A 1 100 ? 4.112 -0.284 -10.584 1.00 83.12 100 LYS A N 1
ATOM 774 C CA . LYS A 1 100 ? 3.257 -1.081 -9.679 1.00 83.12 100 LYS A CA 1
ATOM 775 C C . LYS A 1 100 ? 4.050 -2.073 -8.817 1.00 83.12 100 LYS A C 1
ATOM 777 O O . LYS A 1 100 ? 3.605 -2.481 -7.740 1.00 83.12 100 LYS A O 1
ATOM 782 N N . ALA A 1 101 ? 5.227 -2.485 -9.279 1.00 84.81 101 ALA A N 1
ATOM 783 C CA . ALA A 1 101 ? 6.126 -3.342 -8.521 1.00 84.81 101 ALA A CA 1
ATOM 784 C C . ALA A 1 101 ? 6.904 -2.576 -7.436 1.00 84.81 101 ALA A C 1
ATOM 786 O O . ALA A 1 101 ? 7.324 -3.211 -6.469 1.00 84.81 101 ALA A O 1
ATOM 787 N N . SER A 1 102 ? 7.059 -1.254 -7.566 1.00 90.19 102 SER A N 1
ATOM 788 C CA . SER A 1 102 ? 7.857 -0.395 -6.682 1.00 90.19 102 SER A CA 1
ATOM 789 C C . SER A 1 102 ? 7.017 0.480 -5.752 1.00 90.19 102 SER A C 1
ATOM 791 O O . SER A 1 102 ? 6.077 1.149 -6.175 1.00 90.19 102 SER A O 1
ATOM 793 N N . GLY A 1 103 ? 7.410 0.541 -4.480 1.00 92.25 103 GLY A N 1
ATOM 794 C CA . GLY A 1 103 ? 6.791 1.374 -3.454 1.00 92.25 103 GLY A CA 1
ATOM 795 C C . GLY A 1 103 ? 5.751 0.638 -2.606 1.00 92.25 103 GLY A C 1
ATOM 796 O O . GLY A 1 103 ? 5.948 -0.505 -2.189 1.00 92.25 103 GLY A O 1
ATOM 797 N N . LEU A 1 104 ? 4.673 1.347 -2.288 1.00 93.88 104 LEU A N 1
ATOM 798 C CA . LEU A 1 104 ? 3.565 0.907 -1.459 1.00 93.88 104 LEU A CA 1
ATOM 799 C C . LEU A 1 104 ? 2.656 -0.036 -2.249 1.00 93.88 104 LEU A C 1
ATOM 801 O O . LEU A 1 104 ? 2.241 0.263 -3.367 1.00 93.88 104 LEU A O 1
ATOM 805 N N . TYR A 1 105 ? 2.317 -1.158 -1.632 1.00 93.12 105 TYR A N 1
ATOM 806 C CA . TYR A 1 105 ? 1.438 -2.185 -2.169 1.00 93.12 105 TYR A CA 1
ATOM 807 C C . TYR A 1 105 ? 0.401 -2.587 -1.117 1.00 93.12 105 TYR A C 1
ATOM 809 O O . TYR A 1 105 ? 0.701 -2.594 0.077 1.00 93.12 105 TYR A O 1
ATOM 817 N N . MET A 1 106 ? -0.812 -2.918 -1.557 1.00 94.00 106 MET A N 1
ATOM 818 C CA . MET A 1 106 ? -1.951 -3.260 -0.703 1.00 94.00 106 MET A CA 1
ATOM 819 C C . MET A 1 106 ? -2.319 -4.740 -0.866 1.00 94.00 106 MET A C 1
ATOM 821 O O . MET A 1 106 ? -2.327 -5.261 -1.977 1.00 94.00 106 MET A O 1
ATOM 825 N N . VAL A 1 107 ? -2.630 -5.412 0.244 1.00 93.81 107 VAL A N 1
ATOM 826 C CA . VAL A 1 107 ? -3.160 -6.781 0.285 1.00 93.81 107 VAL A CA 1
ATOM 827 C C . VAL A 1 107 ? -4.421 -6.798 1.168 1.00 93.81 107 VAL A C 1
ATOM 829 O O . VAL A 1 107 ? -4.347 -6.378 2.330 1.00 93.81 107 VAL A O 1
ATOM 832 N N . PRO A 1 108 ? -5.573 -7.293 0.677 1.00 92.38 108 PRO A N 1
ATOM 833 C CA . PRO A 1 108 ? -5.796 -7.905 -0.642 1.00 92.38 108 PRO A CA 1
ATOM 834 C C . PRO A 1 108 ? -5.612 -6.917 -1.802 1.00 92.38 108 PRO A C 1
ATOM 836 O O . PRO A 1 108 ? -5.830 -5.717 -1.634 1.00 92.38 108 PRO A O 1
ATOM 839 N N . ASP A 1 109 ? -5.197 -7.427 -2.962 1.00 88.50 109 ASP A N 1
ATOM 840 C CA . ASP A 1 109 ? -5.049 -6.600 -4.165 1.00 88.50 109 ASP A CA 1
ATOM 841 C C . ASP A 1 109 ? -6.405 -6.467 -4.861 1.00 88.50 109 ASP A C 1
ATOM 843 O O . ASP A 1 109 ? -6.886 -7.395 -5.515 1.00 88.50 109 ASP A O 1
ATOM 847 N N . LEU A 1 110 ? -7.041 -5.309 -4.709 1.00 86.06 110 LEU A N 1
ATOM 848 C CA . LEU A 1 110 ? -8.375 -5.070 -5.249 1.00 86.06 110 LEU A CA 1
ATOM 849 C C . LEU A 1 110 ? -8.402 -5.020 -6.786 1.00 86.06 110 LEU A C 1
ATOM 851 O O . LEU A 1 110 ? -9.439 -5.343 -7.359 1.00 86.06 110 LEU A O 1
ATOM 855 N N . ASP A 1 111 ? -7.288 -4.703 -7.461 1.00 78.00 111 ASP A N 1
ATOM 856 C CA . ASP A 1 111 ? -7.212 -4.707 -8.935 1.00 78.00 111 ASP A CA 1
ATOM 857 C C . ASP A 1 111 ? -7.301 -6.136 -9.506 1.00 78.00 111 ASP A C 1
ATOM 859 O O . ASP A 1 111 ? -7.664 -6.328 -10.668 1.00 78.00 111 ASP A O 1
ATOM 863 N N . MET A 1 112 ? -6.957 -7.154 -8.707 1.00 70.38 112 MET A N 1
ATOM 864 C CA . MET A 1 112 ? -7.028 -8.563 -9.113 1.00 70.38 112 MET A CA 1
ATOM 865 C C . MET A 1 112 ? -8.434 -9.164 -8.989 1.00 70.38 112 MET A C 1
ATOM 867 O O . MET A 1 112 ? -8.667 -10.272 -9.478 1.00 70.38 112 MET A O 1
ATOM 871 N N . HIS A 1 113 ? -9.357 -8.467 -8.328 1.00 69.94 113 HIS A N 1
ATOM 872 C CA . HIS A 1 113 ? -10.716 -8.936 -8.088 1.00 69.94 113 HIS A CA 1
ATOM 873 C C . HIS A 1 113 ? -11.681 -8.377 -9.139 1.00 69.94 113 HIS A C 1
ATOM 875 O O . HIS A 1 113 ? -11.482 -7.290 -9.671 1.00 69.94 113 HIS A O 1
ATOM 881 N N . ASP A 1 114 ? -12.797 -9.074 -9.374 1.00 66.50 114 ASP A N 1
ATOM 882 C CA . ASP A 1 114 ? -13.882 -8.567 -10.235 1.00 66.50 114 ASP A CA 1
ATOM 883 C C . ASP A 1 114 ? -14.496 -7.256 -9.703 1.00 66.50 114 ASP A C 1
ATOM 885 O O . ASP A 1 114 ? -15.143 -6.512 -10.441 1.00 66.50 114 ASP A O 1
ATOM 889 N N . ILE A 1 115 ? -14.319 -6.993 -8.404 1.00 62.81 115 ILE A N 1
ATOM 890 C CA . ILE A 1 115 ? -14.791 -5.805 -7.701 1.00 62.81 115 ILE A CA 1
ATOM 891 C C . ILE A 1 115 ? -13.567 -5.107 -7.103 1.00 62.81 115 ILE A C 1
ATOM 893 O O . ILE A 1 115 ? -12.979 -5.607 -6.145 1.00 62.81 115 ILE A O 1
ATOM 897 N N . SER A 1 116 ? -13.234 -3.925 -7.623 1.00 77.06 116 SER A N 1
ATOM 898 C CA . SER A 1 116 ? -12.116 -3.075 -7.181 1.00 77.06 116 SER A CA 1
ATOM 899 C C . SER A 1 116 ? -12.402 -2.327 -5.869 1.00 77.06 116 SER A C 1
ATOM 901 O O . SER A 1 116 ? -11.998 -1.180 -5.686 1.00 77.06 116 SER A O 1
ATOM 903 N N . VAL A 1 117 ? -13.169 -2.949 -4.974 1.00 84.31 117 VAL A N 1
ATOM 904 C CA . VAL A 1 117 ? -13.696 -2.344 -3.750 1.00 84.31 117 VAL A CA 1
ATOM 905 C C . VAL A 1 117 ? -13.552 -3.341 -2.612 1.00 84.31 117 VAL A C 1
ATOM 907 O O . VAL A 1 117 ? -13.864 -4.524 -2.756 1.00 84.31 117 VAL A O 1
ATOM 910 N N . LEU A 1 118 ? -13.125 -2.853 -1.452 1.00 87.69 118 LEU A N 1
ATOM 911 C CA . LEU A 1 118 ? -13.106 -3.617 -0.218 1.00 87.69 118 LEU A CA 1
ATOM 912 C C . LEU A 1 118 ? -14.532 -3.740 0.329 1.00 87.69 118 LEU A C 1
ATOM 914 O O . LEU A 1 118 ? -15.085 -2.792 0.885 1.00 87.69 118 LEU A O 1
ATOM 918 N N . VAL A 1 119 ? -15.136 -4.918 0.196 1.00 85.12 119 VAL A N 1
ATOM 919 C CA . VAL A 1 119 ? -16.502 -5.148 0.684 1.00 85.12 119 VAL A CA 1
ATOM 920 C C . VAL A 1 119 ? -16.486 -5.762 2.080 1.00 85.12 119 VAL A C 1
ATOM 922 O O . VAL A 1 119 ? -15.926 -6.840 2.294 1.00 85.12 119 VAL A O 1
ATOM 925 N N . TYR A 1 120 ? -17.174 -5.123 3.025 1.00 82.94 120 TYR A N 1
ATOM 926 C CA . TYR A 1 120 ? -17.455 -5.708 4.334 1.00 82.94 120 TYR A CA 1
ATOM 927 C C . TYR A 1 120 ? -18.955 -5.732 4.596 1.00 82.94 120 TYR A C 1
ATOM 929 O O . TYR A 1 120 ? -19.603 -4.694 4.641 1.00 82.94 120 TYR A O 1
ATOM 937 N N . HIS A 1 121 ? -19.490 -6.928 4.826 1.00 80.88 121 HIS A N 1
ATOM 938 C CA . HIS A 1 121 ? -20.843 -7.103 5.331 1.00 80.88 121 HIS A CA 1
ATOM 939 C C . HIS A 1 121 ? -20.891 -8.354 6.223 1.00 80.88 121 HIS A C 1
ATOM 941 O O . HIS A 1 121 ? -20.283 -9.373 5.866 1.00 80.88 121 HIS A O 1
ATOM 947 N N . PRO A 1 122 ? -21.583 -8.316 7.377 1.00 78.44 122 PRO A N 1
ATOM 948 C CA . PRO 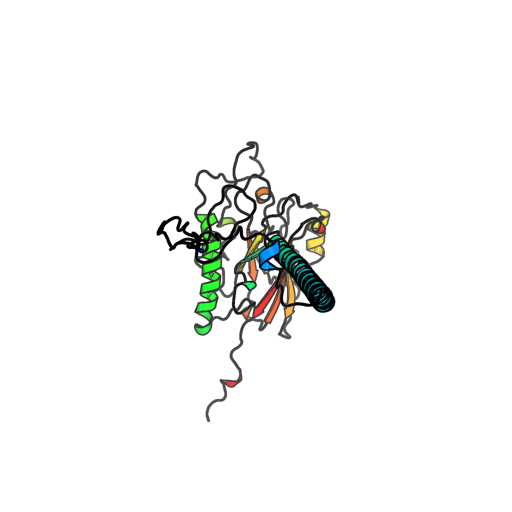A 1 122 ? -21.656 -9.457 8.289 1.00 78.44 122 PRO A CA 1
ATOM 949 C C . PRO A 1 122 ? -22.469 -10.636 7.730 1.00 78.44 122 PRO A C 1
ATOM 951 O O . PRO A 1 122 ? -22.286 -11.763 8.189 1.00 78.44 122 PRO A O 1
ATOM 954 N N . ASP A 1 123 ? -23.340 -10.403 6.742 1.00 82.75 123 ASP A N 1
ATOM 955 C CA . ASP A 1 123 ? -24.179 -11.459 6.165 1.00 82.75 123 ASP A CA 1
ATOM 956 C C . ASP A 1 123 ? -23.370 -12.607 5.554 1.00 82.75 123 ASP A C 1
ATOM 958 O O . ASP A 1 123 ? -22.385 -12.416 4.835 1.00 82.75 123 ASP A O 1
ATOM 962 N N . GLU A 1 124 ? -23.893 -13.823 5.725 1.00 84.94 124 GLU A N 1
ATOM 963 C CA . GLU A 1 124 ? -23.348 -15.052 5.136 1.00 84.94 124 GLU A CA 1
ATOM 964 C C . GLU A 1 124 ? -23.216 -14.971 3.602 1.00 84.94 124 GLU A C 1
ATOM 966 O O . GLU A 1 124 ? -22.322 -15.597 3.036 1.00 84.94 124 GLU A O 1
ATOM 971 N N . LYS A 1 125 ? -24.027 -14.141 2.925 1.00 86.25 125 LYS A N 1
ATOM 972 C CA . LYS A 1 125 ? -23.934 -13.887 1.475 1.00 86.25 125 LYS A CA 1
ATOM 973 C C . LYS A 1 125 ? -22.547 -13.392 1.044 1.00 86.25 125 LYS A C 1
ATOM 975 O O . LYS A 1 125 ? -22.059 -13.803 -0.003 1.00 86.25 125 LYS A O 1
ATOM 980 N N . TYR A 1 126 ? -21.907 -12.536 1.842 1.00 85.81 126 TYR A N 1
ATOM 981 C CA . TYR A 1 126 ? -20.610 -11.923 1.515 1.00 85.81 126 TYR A CA 1
ATOM 982 C C . TYR A 1 126 ? -19.421 -12.682 2.117 1.00 85.81 126 TYR A C 1
ATOM 984 O O . TYR A 1 126 ? -18.264 -12.304 1.930 1.00 85.81 126 TYR A O 1
ATOM 992 N N . LYS A 1 127 ? -19.681 -13.792 2.815 1.00 89.06 127 LYS A N 1
ATOM 993 C CA . LYS A 1 127 ? -18.646 -14.643 3.405 1.00 89.06 127 LYS A CA 1
ATOM 994 C C . LYS A 1 127 ? -17.625 -15.180 2.394 1.00 89.06 127 LYS A C 1
ATOM 996 O O . LYS A 1 127 ? -16.455 -15.133 2.757 1.00 89.06 127 LYS A O 1
ATOM 1001 N N . PRO A 1 128 ? -17.989 -15.619 1.168 1.00 89.94 128 PRO A N 1
ATOM 1002 C CA . PRO A 1 128 ? -17.006 -16.088 0.184 1.00 89.94 128 PRO A CA 1
ATOM 1003 C C . PRO A 1 128 ? -16.011 -15.001 -0.254 1.00 89.94 128 PRO A C 1
ATOM 1005 O O . PRO A 1 128 ? -14.818 -15.258 -0.413 1.00 89.94 128 PRO A O 1
ATOM 1008 N N . LEU A 1 129 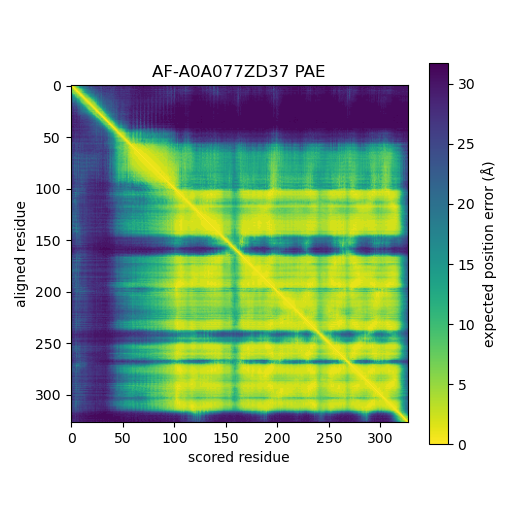? -16.491 -13.764 -0.413 1.00 88.12 129 LEU A N 1
ATOM 1009 C CA . LEU A 1 129 ? -15.644 -12.628 -0.775 1.00 88.12 129 LEU A CA 1
ATOM 1010 C C . LEU A 1 129 ? -14.694 -12.280 0.377 1.00 88.12 129 LEU A C 1
ATOM 1012 O O . LEU A 1 129 ? -13.483 -12.219 0.195 1.00 88.12 129 LEU A O 1
ATOM 1016 N N . ARG A 1 130 ? -15.230 -12.193 1.600 1.00 89.06 130 ARG A N 1
ATOM 1017 C CA . ARG A 1 130 ? -14.431 -11.996 2.816 1.00 89.06 130 ARG A CA 1
ATOM 1018 C C . ARG A 1 130 ? -13.380 -13.092 3.023 1.00 89.06 130 ARG A C 1
ATOM 1020 O O . ARG A 1 130 ? -12.260 -12.777 3.412 1.00 89.06 130 ARG A O 1
ATOM 1027 N N . SER A 1 131 ? -13.718 -14.364 2.798 1.00 91.62 131 SER A N 1
ATOM 1028 C CA . SER A 1 131 ? -12.741 -15.453 2.917 1.00 91.62 131 SER A CA 1
ATOM 1029 C C . SER A 1 131 ? -11.630 -15.329 1.883 1.00 91.62 131 SER A C 1
ATOM 1031 O O . SER A 1 131 ? -10.490 -15.608 2.217 1.00 91.62 131 SER A O 1
ATOM 1033 N N . THR A 1 132 ? -11.933 -14.838 0.677 1.00 91.88 132 THR A N 1
ATOM 1034 C CA . THR A 1 132 ? -10.917 -14.595 -0.358 1.00 91.88 132 THR A CA 1
ATOM 1035 C C . THR A 1 132 ? -9.883 -13.575 0.123 1.00 91.88 132 THR A C 1
ATOM 1037 O O . THR A 1 132 ? -8.690 -13.867 0.098 1.00 91.88 132 THR A O 1
ATOM 1040 N N . TYR A 1 133 ? -10.326 -12.444 0.684 1.00 92.81 133 TYR A N 1
ATOM 1041 C CA . TYR A 1 133 ? -9.421 -11.443 1.262 1.00 92.81 133 TYR A CA 1
ATOM 1042 C C . TYR A 1 133 ? -8.555 -12.017 2.393 1.00 92.81 133 TYR A C 1
ATOM 1044 O O . TYR A 1 133 ? -7.339 -11.826 2.418 1.00 92.81 133 TYR A O 1
ATOM 1052 N N . ILE A 1 134 ? -9.170 -12.765 3.317 1.00 93.81 134 ILE A N 1
ATOM 1053 C CA . ILE A 1 134 ? -8.461 -13.407 4.435 1.00 93.81 134 ILE A CA 1
ATOM 1054 C C . ILE A 1 134 ? -7.427 -14.419 3.924 1.00 93.81 134 ILE A C 1
ATOM 1056 O O . ILE A 1 134 ? -6.316 -14.484 4.457 1.00 93.81 134 ILE A O 1
ATOM 1060 N N . ASP A 1 135 ? -7.770 -15.202 2.904 1.00 94.44 135 ASP A N 1
ATOM 1061 C CA . ASP A 1 135 ? -6.892 -16.216 2.325 1.00 94.44 135 ASP A CA 1
ATOM 1062 C C . ASP A 1 135 ? -5.702 -15.580 1.600 1.00 94.44 135 ASP A C 1
ATOM 1064 O O . ASP A 1 135 ? -4.580 -16.074 1.719 1.00 94.44 135 ASP A O 1
ATOM 1068 N N . GLU A 1 136 ? -5.904 -14.463 0.900 1.00 93.56 136 GLU A N 1
ATOM 1069 C CA . GLU A 1 136 ? -4.819 -13.705 0.270 1.00 93.56 136 GLU A CA 1
ATOM 1070 C C . GLU A 1 136 ? -3.833 -13.149 1.291 1.00 93.56 136 GLU A C 1
ATOM 1072 O O . GLU A 1 136 ? -2.626 -13.362 1.168 1.00 93.56 136 GLU A O 1
ATOM 1077 N N . MET A 1 137 ? -4.340 -12.510 2.346 1.00 94.88 137 MET A N 1
ATOM 1078 C CA . MET A 1 137 ? -3.508 -11.998 3.436 1.00 94.88 137 MET A CA 1
ATOM 1079 C C . MET A 1 137 ? -2.776 -13.135 4.163 1.00 94.88 137 MET A C 1
ATOM 1081 O O . MET A 1 137 ? -1.599 -13.005 4.506 1.00 94.88 137 MET A O 1
ATOM 1085 N N . SER A 1 138 ? -3.446 -14.275 4.367 1.00 94.81 138 SER A N 1
ATOM 1086 C CA . SER A 1 138 ? -2.842 -15.471 4.970 1.00 94.81 138 SER A CA 1
ATOM 1087 C C . SER A 1 138 ? -1.712 -16.027 4.122 1.00 94.81 138 SER A C 1
ATOM 1089 O O . SER A 1 138 ? -0.646 -16.321 4.661 1.00 94.81 138 SER A O 1
ATOM 1091 N N . ARG A 1 139 ? -1.936 -16.141 2.810 1.00 94.31 139 ARG A N 1
ATOM 1092 C CA . ARG A 1 139 ? -0.954 -16.641 1.848 1.00 94.31 139 ARG A CA 1
ATOM 1093 C C . ARG A 1 139 ? 0.250 -15.712 1.753 1.00 94.31 139 ARG A C 1
ATOM 1095 O O . ARG A 1 139 ? 1.378 -16.187 1.728 1.00 94.31 139 ARG A O 1
ATOM 1102 N N . TYR A 1 140 ? 0.027 -14.399 1.762 1.00 93.06 140 TYR A N 1
ATOM 1103 C CA . TYR A 1 140 ? 1.115 -13.423 1.748 1.00 93.06 140 TYR A CA 1
ATOM 1104 C C . TYR A 1 140 ? 1.988 -13.532 3.011 1.00 93.06 140 TYR A C 1
ATOM 1106 O O . TYR A 1 140 ? 3.215 -13.573 2.938 1.00 93.06 140 TYR A O 1
ATOM 1114 N N . LEU A 1 141 ? 1.357 -13.651 4.184 1.00 93.81 141 LEU A N 1
ATOM 1115 C CA . LEU A 1 141 ? 2.054 -13.763 5.470 1.00 93.81 141 LEU A CA 1
ATOM 1116 C C . LEU A 1 141 ? 2.671 -15.143 5.735 1.00 93.81 141 LEU A C 1
ATOM 1118 O O . LEU A 1 141 ? 3.457 -15.285 6.671 1.00 93.81 141 LEU A O 1
ATOM 1122 N N . GLU A 1 142 ? 2.352 -16.164 4.941 1.00 92.38 142 GLU A N 1
ATOM 1123 C CA . GLU A 1 142 ? 2.931 -17.504 5.079 1.00 92.38 142 GLU A CA 1
ATOM 1124 C C . GLU A 1 142 ? 4.457 -17.480 4.922 1.00 92.38 142 GLU A C 1
ATOM 1126 O O . GLU A 1 142 ? 5.169 -18.100 5.712 1.00 92.38 142 GLU A O 1
ATOM 1131 N N . VAL A 1 143 ? 4.968 -16.683 3.977 1.00 89.81 143 VAL A N 1
ATOM 1132 C CA . VAL A 1 143 ? 6.412 -16.515 3.742 1.00 89.81 143 VAL A CA 1
ATOM 1133 C C . VAL A 1 143 ? 7.115 -15.918 4.967 1.00 89.81 143 VAL A C 1
ATOM 1135 O O . VAL A 1 143 ? 8.225 -16.323 5.305 1.00 89.81 143 VAL A O 1
ATOM 1138 N N . TYR A 1 144 ? 6.442 -15.014 5.682 1.00 89.50 144 TYR A N 1
ATOM 1139 C CA . TYR A 1 144 ? 6.954 -14.392 6.907 1.00 89.50 144 TYR A CA 1
ATOM 1140 C C . TYR A 1 144 ? 6.935 -15.360 8.098 1.00 89.50 144 TYR A C 1
ATOM 1142 O O . TYR A 1 144 ? 7.827 -15.338 8.940 1.00 89.50 144 TYR A O 1
ATOM 1150 N N . ARG A 1 145 ? 5.944 -16.258 8.170 1.00 87.62 145 ARG A N 1
ATOM 1151 C CA . ARG A 1 145 ? 5.857 -17.276 9.235 1.00 87.62 145 ARG A CA 1
ATOM 1152 C C . ARG A 1 145 ? 6.844 -18.425 9.038 1.00 87.62 145 ARG A C 1
ATOM 1154 O O . ARG A 1 145 ? 7.347 -18.958 10.021 1.00 87.62 145 ARG A O 1
ATOM 1161 N N . ASN A 1 146 ? 7.128 -18.781 7.787 1.00 85.12 146 ASN A N 1
ATOM 1162 C CA . ASN A 1 146 ? 8.044 -19.863 7.418 1.00 85.12 146 ASN A CA 1
ATOM 1163 C C . ASN A 1 146 ? 9.508 -19.401 7.292 1.00 85.12 146 ASN A C 1
ATOM 1165 O O . ASN A 1 146 ? 10.340 -20.121 6.738 1.00 85.12 146 ASN A O 1
ATOM 1169 N N . GLN A 1 147 ? 9.841 -18.211 7.801 1.00 79.19 147 GLN A N 1
ATOM 1170 C CA . GLN A 1 147 ? 11.218 -17.734 7.873 1.00 79.19 147 GLN A CA 1
ATOM 1171 C C . GLN A 1 147 ? 12.098 -18.708 8.677 1.00 79.19 147 GLN A C 1
ATOM 1173 O O . GLN A 1 147 ? 11.713 -19.182 9.747 1.00 79.19 147 GLN A O 1
ATOM 1178 N N . SER A 1 148 ? 13.301 -18.999 8.166 1.00 69.88 148 SER A N 1
ATOM 1179 C CA . SER A 1 148 ? 14.276 -19.860 8.850 1.00 69.88 148 SER A CA 1
ATOM 1180 C C . SER A 1 148 ? 14.604 -19.323 10.246 1.00 69.88 148 SER A C 1
ATOM 1182 O O . SER A 1 148 ? 14.867 -18.132 10.415 1.00 69.88 148 SER A O 1
ATOM 1184 N N . SER A 1 149 ? 14.680 -20.214 11.238 1.00 65.12 149 SER A N 1
ATOM 1185 C CA . SER A 1 149 ? 15.108 -19.886 12.607 1.00 65.12 149 SER A CA 1
ATOM 1186 C C . SER A 1 149 ? 16.554 -19.382 12.701 1.00 65.12 149 SER A C 1
ATOM 1188 O O . SER A 1 149 ? 16.985 -18.940 13.763 1.00 65.12 149 SER A O 1
ATOM 1190 N N . GLU A 1 150 ? 17.329 -19.481 11.618 1.00 59.94 150 GLU A N 1
ATOM 1191 C CA . GLU A 1 150 ? 18.683 -18.925 11.532 1.00 59.94 150 GLU A CA 1
ATOM 1192 C C . GLU A 1 150 ? 18.689 -17.393 11.372 1.00 59.94 150 GLU A C 1
ATOM 1194 O O . GLU A 1 150 ? 19.701 -16.750 11.666 1.00 59.94 150 GLU A O 1
ATOM 1199 N N . LEU A 1 151 ? 17.562 -16.802 10.958 1.00 64.00 151 LEU A N 1
ATOM 1200 C CA . LEU A 1 151 ? 17.372 -15.354 10.878 1.00 64.00 151 LEU A CA 1
ATOM 1201 C C . LEU A 1 151 ? 17.286 -14.765 12.295 1.00 64.00 151 LEU A C 1
ATOM 1203 O O . LEU A 1 151 ? 16.574 -15.279 13.157 1.00 64.00 151 LEU A O 1
ATOM 1207 N N . ARG A 1 152 ? 18.035 -13.689 12.555 1.00 64.56 152 ARG A N 1
ATOM 1208 C CA . ARG A 1 152 ? 18.109 -13.044 13.879 1.00 64.56 152 ARG A CA 1
ATOM 1209 C C . ARG A 1 152 ? 17.190 -11.827 13.933 1.00 64.56 152 ARG A C 1
ATOM 1211 O O . ARG A 1 152 ? 17.005 -11.149 12.924 1.00 64.56 152 ARG A O 1
ATOM 1218 N N . ASP A 1 153 ? 16.687 -11.525 15.126 1.00 63.09 153 ASP A N 1
ATOM 1219 C CA . ASP A 1 153 ? 15.940 -10.294 15.385 1.00 63.09 153 ASP A CA 1
ATOM 1220 C C . ASP A 1 153 ? 16.886 -9.092 15.274 1.00 63.09 153 ASP A C 1
ATOM 1222 O O . ASP A 1 153 ? 17.963 -9.059 15.885 1.00 63.09 153 ASP A O 1
ATOM 1226 N N . CYS A 1 154 ? 16.515 -8.134 14.430 1.00 60.94 154 CYS A N 1
ATOM 1227 C CA . CYS A 1 154 ? 17.307 -6.939 14.182 1.00 60.94 154 CYS A CA 1
ATOM 1228 C C . CYS A 1 154 ? 16.931 -5.834 15.160 1.00 60.94 154 CYS A C 1
ATOM 1230 O O . CYS A 1 154 ? 16.117 -4.971 14.853 1.00 60.94 154 CYS A O 1
ATOM 1232 N N . ASP A 1 155 ? 17.588 -5.828 16.316 1.00 56.06 155 ASP A N 1
ATOM 1233 C CA . ASP A 1 155 ? 17.685 -4.613 17.115 1.00 56.06 155 ASP A CA 1
ATOM 1234 C C . ASP A 1 155 ? 18.762 -3.704 16.510 1.00 56.06 155 ASP A C 1
ATOM 1236 O O . ASP A 1 155 ? 19.933 -4.090 16.393 1.00 56.06 155 ASP A O 1
ATOM 1240 N N . LEU A 1 156 ? 18.373 -2.469 16.173 1.00 52.34 156 LEU A N 1
ATOM 1241 C CA . LEU A 1 156 ? 19.243 -1.385 15.683 1.00 52.34 156 LEU A CA 1
ATOM 1242 C C . LEU A 1 156 ? 20.538 -1.229 16.508 1.00 52.34 156 LEU A C 1
ATOM 1244 O O . LEU A 1 156 ? 21.575 -0.830 15.981 1.00 52.34 156 LEU A O 1
ATOM 1248 N N . SER A 1 157 ? 20.506 -1.587 17.795 1.00 49.06 157 SER A N 1
ATOM 1249 C CA . SER A 1 157 ? 21.635 -1.485 18.726 1.00 49.06 157 SER A CA 1
ATOM 1250 C C . SER A 1 157 ? 22.728 -2.546 18.534 1.00 49.06 157 SER A C 1
ATOM 1252 O O . SER A 1 157 ? 23.854 -2.335 18.980 1.00 49.06 157 SER A O 1
ATOM 1254 N N . THR A 1 158 ? 22.441 -3.676 17.874 1.00 45.31 158 THR A N 1
ATOM 1255 C CA . THR A 1 158 ? 23.367 -4.832 17.819 1.00 45.31 158 THR A CA 1
ATOM 1256 C C . THR A 1 158 ? 23.864 -5.146 16.398 1.00 45.31 158 THR A C 1
ATOM 1258 O O . THR A 1 158 ? 24.540 -6.155 16.149 1.00 45.31 158 THR A O 1
ATOM 1261 N N . SER A 1 159 ? 23.586 -4.257 15.442 1.00 44.94 159 SER A N 1
ATOM 1262 C CA . SER A 1 159 ? 24.017 -4.362 14.045 1.00 44.94 159 SER A CA 1
ATOM 1263 C C . SER A 1 159 ? 25.495 -3.974 13.856 1.00 44.94 159 SER A C 1
ATOM 1265 O O . SER A 1 159 ? 25.836 -2.976 13.229 1.00 44.94 159 SER A O 1
ATOM 1267 N N . THR A 1 160 ? 26.420 -4.766 14.405 1.00 45.81 160 THR A N 1
ATOM 1268 C CA . THR A 1 160 ? 27.866 -4.676 14.082 1.00 45.81 160 THR A CA 1
ATOM 1269 C C . THR A 1 160 ? 28.346 -5.855 13.222 1.00 45.81 160 THR A C 1
ATOM 1271 O O . THR A 1 160 ? 29.540 -6.117 13.119 1.00 45.81 160 THR A O 1
ATOM 1274 N N . GLY A 1 161 ? 27.436 -6.598 12.582 1.00 48.31 161 GLY A N 1
ATOM 1275 C CA . GLY A 1 161 ? 27.787 -7.704 11.685 1.00 48.31 161 GLY A CA 1
ATOM 1276 C C . GLY A 1 161 ? 27.263 -7.466 10.275 1.00 48.31 161 GLY A C 1
ATOM 1277 O O . GLY A 1 161 ? 26.061 -7.555 10.073 1.00 48.31 161 GLY A O 1
ATOM 1278 N N . LYS A 1 162 ? 28.158 -7.230 9.308 1.00 50.41 162 LYS A N 1
ATOM 1279 C CA . LYS A 1 162 ? 27.828 -6.902 7.905 1.00 50.41 162 LYS A CA 1
ATOM 1280 C C . LYS A 1 162 ? 27.027 -7.968 7.125 1.00 50.41 162 LYS A C 1
ATOM 1282 O O . LYS A 1 162 ? 26.589 -7.667 6.029 1.00 50.41 162 LYS A O 1
ATOM 1287 N N . ASN A 1 163 ? 26.791 -9.163 7.680 1.00 54.28 163 ASN A N 1
ATOM 1288 C CA . ASN A 1 163 ? 26.128 -10.284 6.989 1.00 54.28 163 ASN A CA 1
ATOM 1289 C C . ASN A 1 163 ? 24.947 -10.887 7.781 1.00 54.28 163 ASN A C 1
ATOM 1291 O O . ASN A 1 163 ? 24.721 -12.094 7.723 1.00 54.28 163 ASN A O 1
ATOM 1295 N N . LYS A 1 164 ? 24.225 -10.105 8.592 1.00 61.59 164 LYS A N 1
ATOM 1296 C CA . LYS A 1 164 ? 23.031 -10.617 9.287 1.00 61.59 164 LYS A CA 1
ATOM 1297 C C . LYS A 1 164 ? 21.776 -10.250 8.501 1.00 61.59 164 LYS A C 1
ATOM 1299 O O . LYS A 1 164 ? 21.529 -9.069 8.293 1.00 61.59 164 LYS A O 1
ATOM 1304 N N . ILE A 1 165 ? 21.008 -11.263 8.098 1.00 67.75 165 ILE A N 1
ATOM 1305 C CA . ILE A 1 165 ? 19.690 -11.081 7.486 1.00 67.75 165 ILE A CA 1
ATOM 1306 C C . ILE A 1 165 ? 18.644 -10.986 8.606 1.00 67.75 165 ILE A C 1
ATOM 1308 O O . ILE A 1 165 ? 18.598 -11.844 9.495 1.00 67.75 165 ILE A O 1
ATOM 1312 N N . CYS A 1 166 ? 17.839 -9.929 8.575 1.00 75.19 166 CYS A N 1
ATOM 1313 C CA . CYS A 1 166 ? 16.822 -9.614 9.565 1.00 75.19 166 CYS A CA 1
ATOM 1314 C C . CYS A 1 166 ? 15.594 -10.512 9.427 1.00 75.19 166 CYS A C 1
ATOM 1316 O O . CYS A 1 166 ? 15.003 -10.629 8.352 1.00 75.19 166 CYS A O 1
ATOM 1318 N N . ARG A 1 167 ? 15.174 -11.112 10.545 1.00 82.12 167 ARG A N 1
ATOM 1319 C CA . ARG A 1 167 ? 13.859 -11.748 10.661 1.00 82.12 167 ARG A CA 1
ATOM 1320 C C . ARG A 1 167 ? 12.798 -10.670 10.870 1.00 82.12 167 ARG A C 1
ATOM 1322 O O . ARG A 1 167 ? 13.009 -9.759 11.669 1.00 82.12 167 ARG A O 1
ATOM 1329 N N . PHE A 1 168 ? 11.667 -10.780 10.181 1.00 85.44 168 PHE A N 1
ATOM 1330 C CA . PHE A 1 168 ? 10.514 -9.927 10.448 1.00 85.44 168 PHE A CA 1
ATOM 1331 C C . PHE A 1 168 ? 9.604 -10.665 11.427 1.00 85.44 168 PHE A C 1
ATOM 1333 O O . PHE A 1 168 ? 9.161 -11.778 11.141 1.00 85.44 168 PHE A O 1
ATOM 1340 N N . ASP A 1 169 ? 9.324 -10.079 12.589 1.00 84.94 169 ASP A N 1
ATOM 1341 C CA . ASP A 1 169 ? 8.396 -10.706 13.521 1.00 84.94 169 ASP A CA 1
ATOM 1342 C C . ASP A 1 169 ? 6.953 -10.302 13.200 1.00 84.94 169 ASP A C 1
ATOM 1344 O O . ASP A 1 169 ? 6.558 -9.143 13.318 1.00 84.94 169 ASP A O 1
ATOM 1348 N N . VAL A 1 170 ? 6.139 -11.289 12.826 1.00 88.12 170 VAL A N 1
ATOM 1349 C CA . VAL A 1 170 ? 4.699 -11.118 12.589 1.00 88.12 170 VAL A CA 1
ATOM 1350 C C . VAL A 1 170 ? 3.979 -10.650 13.862 1.00 88.12 170 VAL A C 1
ATOM 1352 O O . VAL A 1 170 ? 2.906 -10.069 13.761 1.00 88.12 170 VAL A O 1
ATOM 1355 N N . SER A 1 171 ? 4.554 -10.838 15.056 1.00 86.69 171 SER A N 1
ATOM 1356 C CA . SER A 1 171 ? 3.991 -10.310 16.307 1.00 86.69 171 SER A CA 1
ATOM 1357 C C . SER A 1 171 ? 3.926 -8.775 16.346 1.00 86.69 171 SER A C 1
ATOM 1359 O O . SER A 1 171 ? 3.035 -8.213 16.980 1.00 86.69 171 SER A O 1
ATOM 1361 N N . TRP A 1 172 ? 4.798 -8.076 15.607 1.00 88.94 172 TRP A N 1
ATOM 1362 C CA . TRP A 1 172 ? 4.790 -6.610 15.520 1.00 88.94 172 TRP A CA 1
ATOM 1363 C C . TRP A 1 172 ? 3.558 -6.051 14.802 1.00 88.94 172 TRP A C 1
ATOM 1365 O O . TRP A 1 172 ? 3.215 -4.882 14.967 1.00 88.94 172 TRP A O 1
ATOM 1375 N N . LEU A 1 173 ? 2.863 -6.897 14.042 1.00 91.38 173 LEU A N 1
ATOM 1376 C CA . LEU A 1 173 ? 1.618 -6.568 13.352 1.00 91.38 173 LEU A CA 1
ATOM 1377 C C . LEU A 1 173 ? 0.392 -6.524 14.290 1.00 91.38 173 LEU A C 1
ATOM 1379 O O . LEU A 1 173 ? -0.732 -6.323 13.826 1.00 91.38 173 LEU A O 1
ATOM 1383 N N . GLY A 1 174 ? 0.611 -6.657 15.602 1.00 87.88 174 GLY A N 1
ATOM 1384 C CA . GLY A 1 174 ? -0.389 -6.465 16.646 1.00 87.88 174 GLY A CA 1
ATOM 1385 C C . GLY A 1 174 ? -1.406 -7.603 16.761 1.00 87.88 174 GLY A C 1
ATOM 1386 O O . GLY A 1 174 ? -1.595 -8.419 15.860 1.00 87.88 174 GLY A O 1
ATOM 1387 N N . ASP A 1 175 ? -2.117 -7.636 17.887 1.00 90.12 175 ASP A N 1
ATOM 1388 C CA . ASP A 1 175 ? -3.056 -8.725 18.199 1.00 90.12 175 ASP A CA 1
ATOM 1389 C C . ASP A 1 175 ? -4.422 -8.576 17.500 1.00 90.12 175 ASP A C 1
ATOM 1391 O O . ASP A 1 175 ? -5.186 -9.539 17.373 1.00 90.12 175 ASP A O 1
ATOM 1395 N N . ASN A 1 176 ? -4.725 -7.373 17.002 1.00 91.00 176 ASN A N 1
ATOM 1396 C CA . ASN A 1 176 ? -6.013 -7.041 16.388 1.00 91.00 176 ASN A CA 1
ATOM 1397 C C . ASN A 1 176 ? -6.169 -7.625 14.975 1.00 91.00 176 ASN A C 1
ATOM 1399 O O . ASN A 1 176 ? -7.251 -8.094 14.608 1.00 91.00 176 ASN A O 1
ATOM 1403 N N . CYS A 1 177 ? -5.084 -7.623 14.197 1.00 94.25 177 CYS A N 1
ATOM 1404 C CA . CYS A 1 177 ? -5.048 -8.046 12.797 1.00 94.25 177 CYS A CA 1
ATOM 1405 C C . CYS A 1 177 ? -4.412 -9.437 12.655 1.00 94.25 177 CYS A C 1
ATOM 1407 O O . CYS A 1 177 ? -3.482 -9.657 11.882 1.00 94.25 177 CYS A O 1
ATOM 1409 N N . THR A 1 178 ? -4.917 -10.402 13.421 1.00 93.56 178 THR A N 1
ATOM 1410 C CA . THR A 1 178 ? -4.398 -11.775 13.463 1.00 93.56 178 THR A CA 1
ATOM 1411 C C . THR A 1 178 ? -5.209 -12.726 12.583 1.00 93.56 178 THR A C 1
ATOM 1413 O O . THR A 1 178 ? -6.398 -12.523 12.337 1.00 93.56 178 THR A O 1
ATOM 1416 N N . SER A 1 179 ? -4.580 -13.818 12.135 1.00 92.06 179 SER A N 1
ATOM 1417 C CA . SER A 1 179 ? -5.249 -14.855 11.328 1.00 92.06 179 SER A CA 1
ATOM 1418 C C . SER A 1 179 ? -6.421 -15.514 12.075 1.00 92.06 179 SER A C 1
ATOM 1420 O O . SER A 1 179 ? -7.449 -15.798 11.466 1.00 92.06 179 SER A O 1
ATOM 1422 N N . SER A 1 180 ? -6.324 -15.671 13.401 1.00 91.25 180 SER A N 1
ATOM 1423 C CA . SER A 1 180 ? -7.398 -16.217 14.248 1.00 91.25 180 SER A CA 1
ATOM 1424 C C . SER A 1 180 ? -8.656 -15.345 14.270 1.00 91.25 180 SER A C 1
ATOM 1426 O O . SER A 1 180 ? -9.762 -15.877 14.315 1.00 91.25 180 SER A O 1
ATOM 1428 N N . ASN A 1 181 ? -8.502 -14.020 14.199 1.00 92.38 181 ASN A N 1
ATOM 1429 C CA . ASN A 1 181 ? -9.608 -13.065 14.099 1.00 92.38 181 ASN A CA 1
ATOM 1430 C C . ASN A 1 181 ? -10.002 -12.763 12.635 1.00 92.38 181 ASN A C 1
ATOM 1432 O O . ASN A 1 181 ? -10.734 -11.809 12.355 1.00 92.38 181 ASN A O 1
ATOM 1436 N N . GLY A 1 182 ? -9.472 -13.533 11.675 1.00 93.12 182 GLY A N 1
ATOM 1437 C CA . GLY A 1 182 ? -9.652 -13.280 10.249 1.00 93.12 182 GLY A CA 1
ATOM 1438 C C . GLY A 1 182 ? -9.251 -11.858 9.870 1.00 93.12 182 GLY A C 1
ATOM 1439 O O . GLY A 1 182 ? -10.025 -11.183 9.207 1.00 93.12 182 GLY A O 1
ATOM 1440 N N . TYR A 1 183 ? -8.112 -11.372 10.373 1.00 95.12 183 TYR A N 1
ATOM 1441 C CA . TYR A 1 183 ? -7.590 -10.020 10.139 1.00 95.12 183 TYR A CA 1
ATOM 1442 C C . TYR A 1 183 ? -8.599 -8.905 10.446 1.00 95.12 183 TYR A C 1
ATOM 1444 O O . TYR A 1 183 ? -8.789 -7.977 9.666 1.00 95.12 183 TYR A O 1
ATOM 1452 N N . GLY A 1 184 ? -9.303 -9.022 11.574 1.00 93.12 184 GLY A N 1
ATOM 1453 C CA . GLY A 1 184 ? -10.241 -8.004 12.047 1.00 93.12 184 GLY A CA 1
ATOM 1454 C C . GLY A 1 184 ? -11.624 -8.040 11.385 1.00 93.12 184 GLY A C 1
ATOM 1455 O O . GLY A 1 184 ? -12.579 -7.463 11.920 1.00 93.12 184 GLY A O 1
ATOM 1456 N N . PHE A 1 185 ? -11.789 -8.792 10.291 1.00 91.69 185 PHE A N 1
ATOM 1457 C CA . PHE A 1 185 ? -13.082 -8.963 9.631 1.00 91.69 185 PHE A CA 1
ATOM 1458 C C . PHE A 1 185 ? -14.111 -9.663 10.535 1.00 91.69 185 PHE A C 1
ATOM 1460 O O . PHE A 1 185 ? -15.300 -9.358 10.453 1.00 91.69 185 PHE A O 1
ATOM 1467 N N . ALA A 1 186 ? -13.703 -10.584 11.416 1.00 89.56 186 ALA A N 1
ATOM 1468 C CA . ALA A 1 186 ? -14.646 -11.232 12.333 1.00 89.56 186 ALA A CA 1
ATOM 1469 C C . ALA A 1 186 ? -15.167 -10.273 13.421 1.00 89.56 186 ALA A C 1
ATOM 1471 O O . ALA A 1 186 ? -16.321 -10.378 13.828 1.00 89.56 186 ALA A O 1
ATOM 1472 N N . THR A 1 187 ? -14.355 -9.296 13.835 1.00 90.75 187 THR A N 1
ATOM 1473 C CA . THR A 1 187 ? -14.732 -8.246 14.800 1.00 90.75 187 THR A CA 1
ATOM 1474 C C . THR A 1 187 ? -15.430 -7.032 14.182 1.00 90.75 187 THR A C 1
ATOM 1476 O O . THR A 1 187 ? -15.828 -6.129 14.912 1.00 90.75 187 THR A O 1
ATOM 1479 N N . GLY A 1 188 ? -15.553 -6.973 12.854 1.00 90.25 188 GLY A N 1
ATOM 1480 C CA . GLY A 1 188 ? -16.109 -5.815 12.146 1.00 90.25 188 GLY A CA 1
ATOM 1481 C C . GLY A 1 188 ? -15.218 -4.583 12.100 1.00 90.25 188 GLY A C 1
ATOM 1482 O O . GLY A 1 188 ? -15.715 -3.476 11.909 1.00 90.25 188 GLY A O 1
ATOM 1483 N N . ASN A 1 189 ? -13.910 -4.801 12.238 1.00 93.81 189 ASN A N 1
ATOM 1484 C CA . ASN A 1 189 ? -12.860 -3.805 12.061 1.00 93.81 189 ASN A CA 1
ATOM 1485 C C . ASN A 1 189 ? -11.831 -4.391 11.078 1.00 93.81 189 ASN A C 1
ATOM 1487 O O . ASN A 1 189 ? -10.812 -4.922 11.530 1.00 93.81 189 ASN A O 1
ATOM 1491 N N . PRO A 1 190 ? -12.137 -4.431 9.768 1.00 94.62 190 PRO A N 1
ATOM 1492 C CA . PRO A 1 190 ? -11.290 -5.086 8.778 1.00 94.62 190 PRO A CA 1
ATOM 1493 C C . PRO A 1 190 ? -9.903 -4.444 8.740 1.00 94.62 190 PRO A C 1
ATOM 1495 O O . PRO A 1 190 ? -9.768 -3.218 8.779 1.00 94.62 190 PRO A O 1
ATOM 1498 N N . CYS A 1 191 ? -8.878 -5.286 8.663 1.00 96.12 191 CYS A N 1
ATOM 1499 C CA . CYS A 1 191 ? -7.506 -4.860 8.458 1.00 96.12 191 CYS A CA 1
ATOM 1500 C C . CYS A 1 191 ? -7.111 -5.019 6.992 1.00 96.12 191 CYS A C 1
ATOM 1502 O O . CYS A 1 191 ? -7.451 -6.010 6.350 1.00 96.12 191 CYS A O 1
ATOM 1504 N N . VAL A 1 192 ? -6.342 -4.059 6.499 1.00 95.94 192 VAL A N 1
ATOM 1505 C CA . VAL A 1 192 ? -5.696 -4.071 5.189 1.00 95.94 192 VAL A CA 1
ATOM 1506 C C . VAL A 1 192 ? -4.193 -4.108 5.419 1.00 95.94 192 VAL A C 1
ATOM 1508 O O . VAL A 1 192 ? -3.667 -3.333 6.220 1.00 95.94 192 VAL A O 1
ATOM 1511 N N . LEU A 1 193 ? -3.500 -5.032 4.760 1.00 96.94 193 LEU A N 1
ATOM 1512 C CA . LEU A 1 193 ? -2.049 -5.133 4.845 1.00 96.94 193 LEU A CA 1
ATOM 1513 C C . LEU A 1 193 ? -1.423 -4.199 3.813 1.00 96.94 193 LEU A C 1
ATOM 1515 O O . LEU A 1 193 ? -1.708 -4.305 2.624 1.00 96.94 193 LEU A O 1
ATOM 1519 N N . PHE A 1 194 ? -0.524 -3.338 4.261 1.00 96.88 194 PHE A N 1
ATOM 1520 C CA . PHE A 1 194 ? 0.332 -2.550 3.395 1.00 96.88 194 PHE A CA 1
ATOM 1521 C C . PHE A 1 194 ? 1.761 -3.078 3.448 1.00 96.88 194 PHE A C 1
ATOM 1523 O O . PHE A 1 194 ? 2.285 -3.436 4.504 1.00 96.88 194 PHE A O 1
ATOM 1530 N N . VAL A 1 195 ? 2.388 -3.117 2.281 1.00 95.31 195 VAL A N 1
ATOM 1531 C CA . VAL A 1 195 ? 3.736 -3.627 2.054 1.00 95.31 195 VAL A CA 1
ATOM 1532 C C . VAL A 1 195 ? 4.538 -2.533 1.371 1.00 95.31 195 VAL A C 1
ATOM 1534 O O . VAL A 1 195 ? 4.073 -1.971 0.383 1.00 95.31 195 VAL A O 1
ATOM 1537 N N . LEU A 1 196 ? 5.747 -2.254 1.849 1.00 94.06 196 LEU A N 1
ATOM 1538 C CA . LEU A 1 196 ? 6.663 -1.337 1.175 1.00 94.06 196 LEU A CA 1
ATOM 1539 C C . LEU A 1 196 ? 7.807 -2.133 0.546 1.00 94.06 196 LEU A C 1
ATOM 1541 O O . LEU A 1 196 ? 8.652 -2.664 1.260 1.00 94.06 196 LEU A O 1
ATOM 1545 N N . ARG A 1 197 ? 7.829 -2.250 -0.784 1.00 89.94 197 ARG A N 1
ATOM 1546 C CA . ARG A 1 197 ? 8.779 -3.104 -1.519 1.00 89.94 197 ARG A CA 1
ATOM 1547 C C . ARG A 1 197 ? 9.486 -2.351 -2.641 1.00 89.94 197 ARG A C 1
ATOM 1549 O O . ARG A 1 197 ? 8.973 -1.354 -3.134 1.00 89.94 197 ARG A O 1
ATOM 1556 N N . ASN A 1 198 ? 10.637 -2.870 -3.074 1.00 86.25 198 ASN A N 1
ATOM 1557 C CA . ASN A 1 198 ? 11.356 -2.425 -4.274 1.00 86.25 198 ASN A CA 1
ATOM 1558 C C . ASN A 1 198 ? 11.509 -0.889 -4.371 1.00 86.25 198 ASN A C 1
ATOM 1560 O O . ASN A 1 198 ? 11.077 -0.258 -5.338 1.00 86.25 198 ASN A O 1
ATOM 1564 N N . VAL A 1 199 ? 12.091 -0.292 -3.325 1.00 86.06 199 VAL A N 1
ATOM 1565 C CA . VAL A 1 199 ? 12.343 1.158 -3.225 1.00 86.06 199 VAL A CA 1
ATOM 1566 C C . VAL A 1 199 ? 13.616 1.609 -3.965 1.00 86.06 199 VAL A C 1
ATOM 1568 O O . VAL A 1 199 ? 13.964 2.789 -3.941 1.00 86.06 199 VAL A O 1
ATOM 1571 N N . GLY A 1 200 ? 14.318 0.689 -4.635 1.00 83.94 200 GLY A N 1
ATOM 1572 C CA . GLY A 1 200 ? 15.552 0.972 -5.369 1.00 83.94 200 GLY A CA 1
ATOM 1573 C C . GLY A 1 200 ? 16.631 1.595 -4.478 1.00 83.94 200 GLY A C 1
ATOM 1574 O O . GLY A 1 200 ? 16.940 1.084 -3.406 1.00 83.94 200 GLY A O 1
ATOM 1575 N N . HIS A 1 201 ? 17.190 2.727 -4.914 1.00 84.50 201 HIS A N 1
ATOM 1576 C CA . HIS A 1 201 ? 18.207 3.484 -4.169 1.00 84.50 201 HIS A CA 1
ATOM 1577 C C . HIS A 1 201 ? 17.629 4.587 -3.268 1.00 84.50 201 HIS A C 1
ATOM 1579 O O . HIS A 1 201 ? 18.386 5.405 -2.738 1.00 84.50 201 HIS A O 1
ATOM 1585 N N . TRP A 1 202 ? 16.305 4.661 -3.121 1.00 89.75 202 TRP A N 1
ATOM 1586 C CA . TRP A 1 202 ? 15.679 5.680 -2.290 1.00 89.75 202 TRP A CA 1
ATOM 1587 C C . TRP A 1 202 ? 15.937 5.405 -0.806 1.00 89.75 202 TRP A C 1
ATOM 1589 O O . TRP A 1 202 ? 15.575 4.355 -0.278 1.00 89.75 202 TRP A O 1
ATOM 1599 N N . ILE A 1 203 ? 16.542 6.382 -0.128 1.00 89.44 203 ILE A N 1
ATOM 1600 C CA . ILE A 1 203 ? 16.725 6.375 1.324 1.00 89.44 203 ILE A CA 1
ATOM 1601 C C . ILE A 1 203 ? 15.756 7.408 1.912 1.00 89.44 203 ILE A C 1
ATOM 1603 O O . ILE A 1 203 ? 15.862 8.587 1.560 1.00 89.44 203 ILE A O 1
ATOM 1607 N N . PRO A 1 204 ? 14.825 7.009 2.795 1.00 92.31 204 PRO A N 1
ATOM 1608 C CA . PRO A 1 204 ? 13.878 7.936 3.403 1.00 92.31 204 PRO A CA 1
ATOM 1609 C C . PRO A 1 204 ? 14.597 8.943 4.308 1.00 92.31 204 PRO A C 1
ATOM 1611 O O . PRO A 1 204 ? 15.348 8.569 5.209 1.00 92.31 204 PRO A O 1
ATOM 1614 N N . VAL A 1 205 ? 14.326 10.231 4.107 1.00 92.94 205 VAL A N 1
ATOM 1615 C CA . VAL A 1 205 ? 14.753 11.302 5.013 1.00 92.94 205 VAL A CA 1
ATOM 1616 C C . VAL A 1 205 ? 13.622 11.581 6.001 1.00 92.94 205 VAL A C 1
ATOM 1618 O O . VAL A 1 205 ? 12.564 12.088 5.626 1.00 92.94 205 VAL A O 1
ATOM 1621 N N . LEU A 1 206 ? 13.853 11.223 7.266 1.00 92.88 206 LEU A N 1
ATOM 1622 C CA . LEU A 1 206 ? 12.925 11.418 8.379 1.00 92.88 206 LEU A CA 1
ATOM 1623 C C . LEU A 1 206 ? 13.562 12.379 9.388 1.00 92.88 206 LEU A C 1
ATOM 1625 O O . LEU A 1 206 ? 14.535 12.035 10.058 1.00 92.88 206 LEU A O 1
ATOM 1629 N N . SER A 1 207 ? 13.039 13.602 9.475 1.00 90.69 207 SER A N 1
ATOM 1630 C CA . SER A 1 207 ? 13.510 14.625 10.412 1.00 90.69 207 SER A CA 1
ATOM 1631 C C . SER A 1 207 ? 12.475 14.892 11.515 1.00 90.69 207 SER A C 1
ATOM 1633 O O . SER A 1 207 ? 11.275 14.820 11.263 1.00 90.69 207 SER A O 1
ATOM 1635 N N . GLU A 1 208 ? 12.908 15.233 12.740 1.00 90.81 208 GLU A N 1
ATOM 1636 C CA . GLU A 1 208 ? 11.965 15.603 13.821 1.00 90.81 208 GLU A CA 1
ATOM 1637 C C . GLU A 1 208 ? 10.972 16.700 13.396 1.00 90.81 208 GLU A C 1
ATOM 1639 O O . GLU A 1 208 ? 9.781 16.559 13.673 1.00 90.81 208 GLU A O 1
ATOM 1644 N N . PRO A 1 209 ? 11.389 17.799 12.727 1.00 91.00 209 PRO A N 1
ATOM 1645 C CA . PRO A 1 209 ? 10.445 18.834 12.312 1.00 91.00 209 PRO A CA 1
ATOM 1646 C C . PRO A 1 209 ? 9.395 18.300 11.335 1.00 91.00 209 PRO A C 1
ATOM 1648 O O . PRO A 1 209 ? 8.224 18.655 11.450 1.00 91.00 209 PRO A O 1
ATOM 1651 N N . PHE A 1 210 ? 9.798 17.420 10.415 1.00 91.25 210 PHE A N 1
ATOM 1652 C CA . PHE A 1 210 ? 8.890 16.776 9.476 1.00 91.25 210 PHE A CA 1
ATOM 1653 C C . PHE A 1 210 ? 7.874 15.886 10.195 1.00 91.25 210 PHE A C 1
ATOM 1655 O O . PHE A 1 210 ? 6.671 16.065 10.012 1.00 91.25 210 PHE A O 1
ATOM 1662 N N . LEU A 1 211 ? 8.327 14.994 11.078 1.00 90.75 211 LEU A N 1
ATOM 1663 C CA . LEU A 1 211 ? 7.438 14.104 11.832 1.00 90.75 211 LEU A CA 1
ATOM 1664 C C . LEU A 1 211 ? 6.464 14.881 12.731 1.00 90.75 211 LEU A C 1
ATOM 1666 O O . LEU A 1 211 ? 5.293 14.517 12.833 1.00 90.75 211 LEU A O 1
ATOM 1670 N N . ASN A 1 212 ? 6.913 15.980 13.342 1.00 90.06 212 ASN A N 1
ATOM 1671 C CA . ASN A 1 212 ? 6.037 16.859 14.118 1.00 90.06 212 ASN A CA 1
ATOM 1672 C C . ASN A 1 212 ? 5.014 17.578 13.229 1.00 90.06 212 ASN A C 1
ATOM 1674 O O . ASN A 1 212 ? 3.848 17.672 13.605 1.00 90.06 212 ASN A O 1
ATOM 1678 N N . SER A 1 213 ? 5.407 18.004 12.023 1.00 89.69 213 SER A N 1
ATOM 1679 C CA . SER A 1 213 ? 4.481 18.627 11.069 1.00 89.69 213 SER A CA 1
ATOM 1680 C C . SER A 1 213 ? 3.353 17.687 10.633 1.00 89.69 213 SER A C 1
ATOM 1682 O O . SER A 1 213 ? 2.233 18.146 10.429 1.00 89.69 213 SER A O 1
ATOM 1684 N N . LEU A 1 214 ? 3.606 16.372 10.563 1.00 87.44 214 LEU A N 1
ATOM 1685 C CA . LEU A 1 214 ? 2.567 15.378 10.271 1.00 87.44 214 LEU A CA 1
ATOM 1686 C C . LEU A 1 214 ? 1.511 15.321 11.384 1.00 87.44 214 LEU A C 1
ATOM 1688 O O . LEU A 1 214 ? 0.319 15.285 11.090 1.00 87.44 214 LEU A O 1
ATOM 1692 N N . LYS A 1 215 ? 1.933 15.382 12.655 1.00 86.75 215 LYS A N 1
ATOM 1693 C CA . LYS A 1 215 ? 1.019 15.404 13.814 1.00 86.75 215 LYS A CA 1
ATOM 1694 C C . LYS A 1 215 ? 0.194 16.686 13.894 1.00 86.75 215 LYS A C 1
ATOM 1696 O O . LYS A 1 215 ? -0.933 16.666 14.378 1.00 86.75 215 LYS A O 1
ATOM 1701 N N . GLU A 1 216 ? 0.770 17.809 13.471 1.00 85.00 216 GLU A N 1
ATOM 1702 C CA . GLU A 1 216 ? 0.078 19.100 13.440 1.00 85.00 216 GLU A CA 1
ATOM 1703 C C . GLU A 1 216 ? -0.901 19.207 12.264 1.00 85.00 216 GLU A C 1
ATOM 1705 O O . GLU A 1 216 ? -1.947 19.842 12.397 1.00 85.00 216 GLU A O 1
ATOM 1710 N N . ALA A 1 217 ? -0.571 18.594 11.123 1.00 84.19 217 ALA A N 1
ATOM 1711 C CA . ALA A 1 217 ? -1.381 18.652 9.911 1.00 84.19 217 ALA A CA 1
ATOM 1712 C C . ALA A 1 217 ? -2.684 17.847 10.018 1.00 84.19 217 ALA A C 1
ATOM 1714 O O . ALA A 1 217 ? -3.693 18.267 9.451 1.00 84.19 217 ALA A O 1
ATOM 1715 N N . ASP A 1 218 ? -2.670 16.719 10.734 1.00 78.81 218 ASP A N 1
ATOM 1716 C CA . ASP A 1 218 ? -3.832 15.846 10.886 1.00 78.81 218 ASP A CA 1
ATOM 1717 C C . ASP A 1 218 ? -4.172 15.606 12.371 1.00 78.81 218 ASP A C 1
ATOM 1719 O O . ASP A 1 218 ? -3.415 14.942 13.088 1.00 78.81 218 ASP A O 1
ATOM 1723 N N . PRO A 1 219 ? -5.332 16.093 12.856 1.00 76.44 219 PRO A N 1
ATOM 1724 C CA . PRO A 1 219 ? -5.793 15.842 14.219 1.00 76.4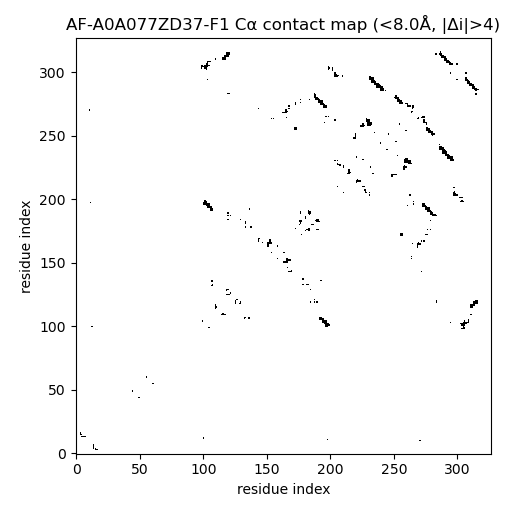4 219 PRO A CA 1
ATOM 1725 C C . PRO A 1 219 ? -5.898 14.356 14.584 1.00 76.44 219 PRO A C 1
ATOM 1727 O O . PRO A 1 219 ? -5.738 14.010 15.754 1.00 76.44 219 PRO A O 1
ATOM 1730 N N . THR A 1 220 ? -6.156 13.478 13.610 1.00 78.25 220 THR A N 1
ATOM 1731 C CA . THR A 1 220 ? -6.291 12.030 13.841 1.00 78.25 220 THR A CA 1
ATOM 1732 C C . THR A 1 220 ? -4.954 11.354 14.150 1.00 78.25 220 THR A C 1
ATOM 1734 O O . THR A 1 220 ? -4.920 10.298 14.781 1.00 78.25 220 THR A O 1
ATOM 1737 N N . GLU A 1 221 ? -3.843 12.000 13.798 1.00 79.81 221 GLU A N 1
ATOM 1738 C CA . GLU A 1 221 ? -2.489 11.469 13.939 1.00 79.81 221 GLU A CA 1
ATOM 1739 C C . GLU A 1 221 ? -1.785 11.999 15.208 1.00 79.81 221 GLU A C 1
ATOM 1741 O O . GLU A 1 221 ? -0.674 11.576 15.528 1.00 79.81 221 GLU A O 1
ATOM 1746 N N . GLN A 1 222 ? -2.429 12.884 15.984 1.00 76.56 222 GLN A N 1
ATOM 1747 C CA . GLN A 1 222 ? -1.835 13.530 17.169 1.00 76.56 222 GLN A CA 1
ATOM 1748 C C . GLN A 1 222 ? -1.327 12.539 18.227 1.00 76.56 222 GLN A C 1
ATOM 1750 O O . GLN A 1 222 ? -0.306 12.788 18.872 1.00 76.56 222 GLN A O 1
ATOM 1755 N N . ASN A 1 223 ? -2.021 11.410 18.400 1.00 82.75 223 ASN A N 1
ATOM 1756 C CA . ASN A 1 223 ? -1.670 10.389 19.391 1.00 82.75 223 ASN A CA 1
ATOM 1757 C C . ASN A 1 223 ? -0.612 9.390 18.897 1.00 82.75 223 ASN A C 1
ATOM 1759 O O . ASN A 1 223 ? -0.165 8.554 19.685 1.00 82.75 223 ASN A O 1
ATOM 1763 N N . ARG A 1 224 ? -0.207 9.458 17.623 1.00 86.81 224 ARG A N 1
ATOM 1764 C CA . ARG A 1 224 ? 0.725 8.493 17.035 1.00 86.81 224 ARG A CA 1
ATOM 1765 C C . ARG A 1 224 ? 2.164 8.744 17.460 1.00 86.81 224 ARG A C 1
ATOM 1767 O O . ARG A 1 224 ? 2.624 9.883 17.612 1.00 86.81 224 ARG A O 1
ATOM 1774 N N . GLN A 1 225 ? 2.907 7.660 17.632 1.00 88.00 225 GLN A N 1
ATOM 1775 C CA . GLN A 1 225 ? 4.313 7.678 18.023 1.00 88.00 225 GLN A CA 1
ATOM 1776 C C . GLN A 1 225 ? 5.205 7.485 16.798 1.00 88.00 225 GLN A C 1
ATOM 1778 O O . GLN A 1 225 ? 5.732 6.402 16.550 1.00 88.00 225 GLN A O 1
ATOM 1783 N N . PHE A 1 226 ? 5.378 8.557 16.027 1.00 90.50 226 PHE A N 1
ATOM 1784 C CA . PHE A 1 226 ? 6.387 8.590 14.971 1.00 90.50 226 PHE A CA 1
ATOM 1785 C C . PHE A 1 226 ? 7.801 8.638 15.548 1.00 90.50 226 PHE A C 1
ATOM 1787 O O . PHE A 1 226 ? 8.041 9.303 16.559 1.00 90.50 226 PHE A O 1
ATOM 1794 N N . ASP A 1 227 ? 8.729 7.972 14.869 1.00 90.44 227 ASP A N 1
ATOM 1795 C CA . ASP A 1 227 ? 10.155 8.004 15.164 1.00 90.44 227 ASP A CA 1
ATOM 1796 C C . ASP A 1 227 ? 10.973 8.107 13.864 1.00 90.44 227 ASP A C 1
ATOM 1798 O O . ASP A 1 227 ? 10.447 7.969 12.761 1.00 90.44 227 ASP A O 1
ATOM 1802 N N . MET A 1 228 ? 12.278 8.360 13.984 1.00 90.12 228 MET A N 1
ATOM 1803 C CA . MET A 1 228 ? 13.178 8.482 12.828 1.00 90.12 228 MET A CA 1
ATOM 1804 C C . MET A 1 228 ? 13.504 7.151 12.131 1.00 90.12 228 MET A C 1
ATOM 1806 O O . MET A 1 228 ? 14.168 7.150 11.096 1.00 90.12 228 MET A O 1
ATOM 1810 N N . ASN A 1 229 ? 13.101 6.020 12.708 1.00 89.81 229 ASN A N 1
ATOM 1811 C CA . ASN A 1 229 ? 13.425 4.681 12.222 1.00 89.81 229 ASN A CA 1
ATOM 1812 C C . ASN A 1 229 ? 12.238 4.022 11.506 1.00 89.81 229 ASN A C 1
ATOM 1814 O O . ASN A 1 229 ? 12.371 2.898 11.016 1.00 89.81 229 ASN A O 1
ATOM 1818 N N . HIS A 1 230 ? 11.092 4.694 11.427 1.00 93.38 230 HIS A N 1
ATOM 1819 C CA . HIS A 1 230 ? 9.905 4.194 10.758 1.00 93.38 230 HIS A CA 1
ATOM 1820 C C . HIS A 1 230 ? 9.363 5.217 9.764 1.00 93.38 230 HIS A C 1
ATOM 1822 O O . HIS A 1 230 ? 9.161 6.383 10.091 1.00 93.38 230 HIS A O 1
ATOM 1828 N N . ILE A 1 231 ? 9.091 4.769 8.537 1.00 94.88 231 ILE A N 1
ATOM 1829 C CA . ILE A 1 231 ? 8.371 5.575 7.553 1.00 94.88 231 ILE A CA 1
ATOM 1830 C C . ILE A 1 231 ? 6.892 5.573 7.942 1.00 94.88 231 ILE A C 1
ATOM 1832 O O . ILE A 1 231 ? 6.263 4.505 7.912 1.00 94.88 231 ILE A O 1
ATOM 1836 N N . PRO A 1 232 ? 6.311 6.737 8.265 1.00 95.50 232 PRO A N 1
ATOM 1837 C CA . PRO A 1 232 ? 4.901 6.827 8.590 1.00 95.50 232 PRO A CA 1
ATOM 1838 C C . PRO A 1 232 ? 4.040 6.526 7.361 1.00 95.50 232 PRO A C 1
ATOM 1840 O O . PRO A 1 232 ? 4.341 6.946 6.241 1.00 95.50 232 PRO A O 1
ATOM 1843 N N . ILE A 1 233 ? 2.939 5.817 7.598 1.00 95.38 233 ILE A N 1
ATOM 1844 C CA . ILE A 1 233 ? 1.818 5.664 6.669 1.00 95.38 233 ILE A CA 1
ATOM 1845 C C . ILE A 1 233 ? 0.595 6.305 7.305 1.00 95.38 233 ILE A C 1
ATOM 1847 O O . ILE A 1 233 ? 0.264 5.953 8.435 1.00 95.38 233 ILE A O 1
ATOM 1851 N N . SER A 1 234 ? -0.073 7.204 6.594 1.00 93.69 234 SER A N 1
ATOM 1852 C CA . SER A 1 234 ? -1.277 7.888 7.069 1.00 93.69 234 SER A CA 1
ATOM 1853 C C . SER A 1 234 ? -2.417 7.680 6.080 1.00 93.69 234 SER A C 1
ATOM 1855 O O . SER A 1 234 ? -2.245 7.832 4.867 1.00 93.69 234 SER A O 1
ATOM 1857 N N . CYS A 1 235 ? -3.580 7.311 6.604 1.00 94.19 235 CYS A N 1
ATOM 1858 C CA . CYS A 1 235 ? -4.798 7.069 5.852 1.00 94.19 235 CYS A CA 1
ATOM 1859 C C . CYS A 1 235 ? -5.843 8.129 6.186 1.00 94.19 235 CYS A C 1
ATOM 1861 O O . CYS A 1 235 ? -6.029 8.489 7.342 1.00 94.19 235 CYS A O 1
ATOM 1863 N N . SER A 1 236 ? -6.547 8.611 5.168 1.00 91.44 236 SER A N 1
ATOM 1864 C CA . SER A 1 236 ? -7.588 9.629 5.305 1.00 91.44 236 SER A CA 1
ATOM 1865 C C . SER A 1 236 ? -8.797 9.276 4.446 1.00 91.44 236 SER A C 1
ATOM 1867 O O . SER A 1 236 ? -8.670 8.647 3.391 1.00 91.44 236 SER A O 1
ATOM 1869 N N . VAL A 1 237 ? -9.985 9.680 4.895 1.00 90.44 237 VAL A N 1
ATOM 1870 C CA . VAL A 1 237 ? -11.214 9.559 4.105 1.00 90.44 237 VAL A CA 1
ATOM 1871 C C . VAL A 1 237 ? -11.297 10.754 3.164 1.00 90.44 237 VAL A C 1
ATOM 1873 O O . VAL A 1 237 ? -11.419 11.895 3.599 1.00 90.44 237 VAL A O 1
ATOM 1876 N N . MET A 1 238 ? -11.235 10.499 1.861 1.00 88.75 238 MET A N 1
ATOM 1877 C CA . MET A 1 238 ? -11.370 11.533 0.836 1.00 88.75 238 MET A CA 1
ATOM 1878 C C . MET A 1 238 ? -12.822 11.884 0.538 1.00 88.75 238 MET A C 1
ATOM 1880 O O . MET A 1 238 ? -13.131 13.029 0.212 1.00 88.75 238 MET A O 1
ATOM 1884 N N . ARG A 1 239 ? -13.690 10.870 0.537 1.00 87.38 239 ARG A N 1
ATOM 1885 C CA . ARG A 1 239 ? -15.126 10.990 0.271 1.00 87.38 239 ARG A CA 1
ATOM 1886 C C . ARG A 1 239 ? -15.869 9.928 1.066 1.00 87.38 239 ARG A C 1
ATOM 1888 O O . ARG A 1 239 ? -15.326 8.859 1.328 1.00 87.38 239 ARG A O 1
ATOM 1895 N N . MET A 1 240 ? -17.110 10.228 1.412 1.00 85.38 240 MET A N 1
ATOM 1896 C CA . MET A 1 240 ? -18.025 9.309 2.077 1.00 85.38 240 MET A CA 1
ATOM 1897 C C . MET A 1 240 ? -19.384 9.374 1.380 1.00 85.38 240 MET A C 1
ATOM 1899 O O . MET A 1 240 ? -19.777 10.442 0.906 1.00 85.38 240 MET A O 1
ATOM 1903 N N . GLY A 1 241 ? -20.071 8.235 1.284 1.00 80.56 241 GLY A N 1
ATOM 1904 C CA . GLY A 1 241 ? -21.421 8.163 0.714 1.00 80.56 241 GLY A CA 1
ATOM 1905 C C . GLY A 1 241 ? -22.504 8.694 1.660 1.00 80.56 241 GLY A C 1
ATOM 1906 O O . GLY A 1 241 ? -23.554 9.152 1.208 1.00 80.56 241 GLY A O 1
ATOM 1907 N N . ASP A 1 242 ? -22.242 8.674 2.969 1.00 74.50 242 ASP A N 1
ATOM 1908 C CA . ASP A 1 242 ? -23.194 9.101 3.994 1.00 74.50 242 ASP A CA 1
ATOM 1909 C C . ASP A 1 242 ? -23.027 10.566 4.406 1.00 74.50 242 ASP A C 1
ATOM 1911 O O . ASP A 1 242 ? -21.967 11.165 4.279 1.00 74.50 242 ASP A O 1
ATOM 1915 N N . ILE A 1 243 ? -24.094 11.133 4.974 1.00 63.84 243 ILE A N 1
ATOM 1916 C CA . ILE A 1 243 ? -24.116 12.504 5.519 1.00 63.84 243 ILE A CA 1
ATOM 1917 C C . ILE A 1 243 ? -23.466 12.560 6.919 1.00 63.84 243 ILE A C 1
ATOM 1919 O O . ILE A 1 243 ? -23.187 13.637 7.442 1.00 63.84 243 ILE A O 1
ATOM 1923 N N . VAL A 1 244 ? -23.258 11.407 7.563 1.00 69.06 244 VAL A N 1
ATOM 1924 C CA . VAL A 1 244 ? -22.688 11.336 8.912 1.00 69.06 244 VAL A CA 1
ATOM 1925 C C . VAL A 1 244 ? -21.171 11.380 8.807 1.00 69.06 244 VAL A C 1
ATOM 1927 O O . VAL A 1 244 ? -20.540 10.373 8.510 1.00 69.06 244 VAL A O 1
ATOM 1930 N N . GLU A 1 245 ? -20.592 12.543 9.076 1.00 70.00 245 GLU A N 1
ATOM 1931 C CA . GLU A 1 245 ? -19.144 12.678 9.216 1.00 70.00 245 GLU A CA 1
ATOM 1932 C C . GLU A 1 245 ? -18.667 11.990 10.513 1.00 70.00 245 GLU A C 1
ATOM 1934 O O . GLU A 1 245 ? -19.395 11.988 11.519 1.00 70.00 245 GLU A O 1
ATOM 1939 N N . PRO A 1 246 ? -17.459 11.390 10.522 1.00 67.81 246 PRO A N 1
ATOM 1940 C CA . PRO A 1 246 ? -16.800 10.986 11.760 1.00 67.81 246 PRO A CA 1
ATOM 1941 C C . PRO A 1 246 ? -16.748 12.165 12.734 1.00 67.81 246 PRO A C 1
ATOM 1943 O O . PRO A 1 246 ? -16.624 13.317 12.316 1.00 67.81 246 PRO A O 1
ATOM 1946 N N . LYS A 1 247 ? -16.835 11.906 14.041 1.00 70.56 247 LYS A N 1
ATOM 1947 C CA . LYS A 1 247 ? -16.687 12.999 15.013 1.00 70.56 247 LYS A CA 1
ATOM 1948 C C . LYS A 1 247 ? -15.276 13.583 14.911 1.00 70.56 247 LYS A C 1
ATOM 1950 O O . LYS A 1 247 ? -14.323 12.830 14.731 1.00 70.56 247 LYS A O 1
ATOM 1955 N N . ASP A 1 248 ? -15.134 14.896 15.093 1.00 68.88 248 ASP A N 1
ATOM 1956 C CA . ASP A 1 248 ? -13.817 15.545 15.138 1.00 68.88 248 ASP A CA 1
ATOM 1957 C C . ASP A 1 248 ? -12.884 14.823 16.127 1.00 68.88 248 ASP A C 1
ATOM 1959 O O . ASP A 1 248 ? -13.206 14.669 17.309 1.00 68.88 248 ASP A O 1
ATOM 1963 N N . GLY A 1 249 ? -11.731 14.363 15.632 1.00 68.00 249 GLY A N 1
ATOM 1964 C CA . GLY A 1 249 ? -10.734 13.622 16.414 1.00 68.00 249 GLY A CA 1
ATOM 1965 C C . GLY A 1 249 ? -11.043 12.136 16.643 1.00 68.00 249 GLY A C 1
ATOM 1966 O O . GLY A 1 249 ? -10.321 11.474 17.387 1.00 68.00 249 GLY A O 1
ATOM 1967 N N . GLU A 1 250 ? -12.094 11.581 16.034 1.00 77.00 250 GLU A N 1
ATOM 1968 C CA . GLU A 1 250 ? -12.350 10.142 16.066 1.00 77.00 250 GLU A CA 1
ATOM 1969 C C . GLU A 1 250 ? -11.292 9.387 15.250 1.00 77.00 250 GLU A C 1
ATOM 1971 O O . GLU A 1 250 ? -11.163 9.566 14.039 1.00 77.00 250 GLU A O 1
ATOM 1976 N N . GLN A 1 251 ? -10.533 8.516 15.918 1.00 81.81 251 GLN A N 1
ATOM 1977 C CA . GLN A 1 251 ? -9.511 7.698 15.275 1.00 81.81 251 GLN A CA 1
ATOM 1978 C C . GLN A 1 251 ? -10.163 6.572 14.464 1.00 81.81 251 GLN A C 1
ATOM 1980 O O . GLN A 1 251 ? -10.554 5.531 14.994 1.00 81.81 251 GLN A O 1
ATOM 1985 N N . MET A 1 252 ? -10.288 6.799 13.159 1.00 89.69 252 MET A N 1
ATOM 1986 C CA . MET A 1 252 ? -10.872 5.838 12.223 1.00 89.69 252 MET A CA 1
ATOM 1987 C C . MET A 1 252 ? -9.872 4.777 11.747 1.00 89.69 252 MET A C 1
ATOM 1989 O O . MET A 1 252 ? -10.282 3.687 11.349 1.00 89.69 252 MET A O 1
ATOM 1993 N N . PHE A 1 253 ? -8.574 5.075 11.805 1.00 93.69 253 PHE A N 1
ATOM 1994 C CA . PHE A 1 253 ? -7.508 4.187 11.354 1.00 93.69 253 PHE A CA 1
ATOM 1995 C C . PHE A 1 253 ? -6.560 3.857 12.508 1.00 93.69 253 PHE A C 1
ATOM 1997 O O . PHE A 1 253 ? -6.020 4.753 13.161 1.00 93.69 253 PHE A O 1
ATOM 2004 N N . ASN A 1 254 ? -6.351 2.563 12.752 1.00 94.38 254 ASN A N 1
ATOM 2005 C CA . ASN A 1 254 ? -5.329 2.071 13.676 1.00 94.38 254 ASN A CA 1
ATOM 2006 C C . ASN A 1 254 ? -4.217 1.394 12.879 1.00 94.38 254 ASN A C 1
ATOM 2008 O O . ASN A 1 254 ? -4.499 0.624 11.960 1.00 94.38 254 ASN A O 1
ATOM 2012 N N . TYR A 1 255 ? -2.969 1.642 13.258 1.00 95.12 255 TYR A N 1
ATOM 2013 C CA . TYR A 1 255 ? -1.798 1.172 12.528 1.00 95.12 255 TYR A CA 1
ATOM 2014 C C . TYR A 1 255 ? -1.011 0.180 13.379 1.00 95.12 255 TYR A C 1
ATOM 2016 O O . TYR A 1 255 ? -0.833 0.386 14.580 1.00 95.12 255 TYR A O 1
ATOM 2024 N N . PHE A 1 256 ? -0.536 -0.898 12.761 1.00 95.12 256 PHE A N 1
ATOM 2025 C CA . PHE A 1 256 ? 0.258 -1.919 13.439 1.00 95.12 256 PHE A CA 1
ATOM 2026 C C . PHE A 1 256 ? 1.469 -2.302 12.578 1.00 95.12 256 PHE A C 1
ATOM 2028 O O . PHE A 1 256 ? 1.282 -2.985 11.566 1.00 95.12 256 PHE A O 1
ATOM 2035 N N . PRO A 1 257 ? 2.699 -1.894 12.945 1.00 93.88 257 PRO A N 1
ATOM 2036 C CA . PRO A 1 257 ? 3.059 -1.017 14.072 1.00 93.88 257 PRO A CA 1
ATOM 2037 C C . PRO A 1 257 ? 2.517 0.420 13.956 1.00 93.88 257 PRO A C 1
ATOM 2039 O O . PRO A 1 257 ? 2.344 0.932 12.851 1.00 93.88 257 PRO A O 1
ATOM 2042 N N . ASP A 1 258 ? 2.318 1.100 15.093 1.00 92.62 258 ASP A N 1
ATOM 2043 C CA . ASP A 1 258 ? 1.825 2.491 15.116 1.00 92.62 258 ASP A CA 1
ATOM 2044 C C . ASP A 1 258 ? 2.813 3.482 14.482 1.00 92.62 258 ASP A C 1
ATOM 2046 O O . ASP A 1 258 ? 2.402 4.459 13.866 1.00 92.62 258 ASP A O 1
ATOM 2050 N N . SER A 1 259 ? 4.115 3.210 14.557 1.00 91.88 259 SER A N 1
ATOM 2051 C CA . SER A 1 259 ? 5.157 4.077 13.993 1.00 91.88 259 SER A CA 1
ATOM 2052 C C . SER A 1 259 ? 5.282 3.976 12.465 1.00 91.88 259 SER A C 1
ATOM 2054 O O . SER A 1 259 ? 5.830 4.883 11.843 1.00 91.88 259 SER A O 1
ATOM 2056 N N . GLY A 1 260 ? 4.753 2.915 11.840 1.00 94.62 260 GLY A N 1
ATOM 2057 C CA . GLY A 1 260 ? 4.833 2.676 10.394 1.00 94.62 260 GLY A CA 1
ATOM 2058 C C . GLY A 1 260 ? 5.876 1.626 9.986 1.00 94.62 260 GLY A C 1
ATOM 2059 O O . GLY A 1 260 ? 6.108 0.653 10.704 1.00 94.62 260 GLY A O 1
ATOM 2060 N N . PHE A 1 261 ? 6.478 1.782 8.802 1.00 94.38 261 PHE A N 1
ATOM 2061 C CA . PHE A 1 261 ? 7.400 0.797 8.218 1.00 94.38 261 PHE A CA 1
ATOM 2062 C C . PHE A 1 261 ? 8.821 0.964 8.749 1.00 94.38 261 PHE A C 1
ATOM 2064 O O . PHE A 1 261 ? 9.449 1.987 8.496 1.00 94.38 261 PHE A O 1
ATOM 2071 N N . ASN A 1 262 ? 9.378 -0.055 9.401 1.00 90.50 262 ASN A N 1
ATOM 2072 C CA . ASN A 1 262 ? 10.752 -0.001 9.904 1.00 90.50 262 ASN A CA 1
ATOM 2073 C C . ASN A 1 262 ? 11.772 0.083 8.749 1.00 90.50 262 ASN A C 1
ATOM 2075 O O . ASN A 1 262 ? 11.883 -0.838 7.936 1.00 90.50 262 ASN A O 1
ATOM 2079 N N . VAL A 1 263 ? 12.552 1.168 8.711 1.00 88.62 263 VAL A N 1
ATOM 2080 C CA . VAL A 1 263 ? 13.528 1.454 7.642 1.00 88.62 263 VAL A CA 1
ATOM 2081 C C . VAL A 1 263 ? 14.653 0.428 7.569 1.00 88.62 263 VAL A C 1
ATOM 2083 O O . VAL A 1 263 ? 15.247 0.246 6.511 1.00 88.62 263 VAL A O 1
ATOM 2086 N N . THR A 1 264 ? 14.923 -0.291 8.662 1.00 83.38 264 THR A N 1
ATOM 2087 C CA . THR A 1 264 ? 15.969 -1.325 8.724 1.00 83.38 264 THR A CA 1
ATOM 2088 C C . THR A 1 264 ? 15.752 -2.415 7.673 1.00 83.38 264 THR A C 1
ATOM 2090 O O . THR A 1 264 ? 16.718 -2.948 7.132 1.00 83.38 264 THR A O 1
ATOM 2093 N N . PHE A 1 265 ? 14.489 -2.711 7.349 1.00 83.44 265 PHE A N 1
ATOM 2094 C CA . PHE A 1 265 ? 14.103 -3.725 6.365 1.00 83.44 265 PHE A CA 1
ATOM 2095 C C . PHE A 1 265 ? 14.196 -3.244 4.911 1.00 83.44 265 PHE A C 1
ATOM 2097 O O . PHE A 1 265 ? 14.035 -4.058 4.009 1.00 83.44 265 PHE A O 1
ATOM 2104 N N . LEU A 1 266 ? 14.433 -1.949 4.672 1.00 82.12 266 LEU A N 1
ATOM 2105 C CA . LEU A 1 266 ? 14.655 -1.407 3.326 1.00 82.12 266 LEU A CA 1
ATOM 2106 C C . LEU A 1 266 ? 16.121 -1.485 2.893 1.00 82.12 266 LEU A C 1
ATOM 2108 O O . LEU A 1 266 ? 16.410 -1.430 1.702 1.00 82.12 266 LEU A O 1
ATOM 2112 N N . TYR A 1 267 ? 17.045 -1.595 3.847 1.00 72.69 267 TYR A N 1
ATOM 2113 C CA . TYR A 1 267 ? 18.467 -1.763 3.561 1.00 72.69 267 TYR A CA 1
ATOM 2114 C C . TYR A 1 267 ? 18.779 -3.219 3.175 1.00 72.69 267 TYR A C 1
ATOM 2116 O O . TYR A 1 267 ? 17.984 -4.117 3.453 1.00 72.69 267 TYR A O 1
ATOM 2124 N N . GLU A 1 268 ? 19.967 -3.468 2.601 1.00 63.91 268 GLU A N 1
ATOM 2125 C CA . GLU A 1 268 ? 20.500 -4.773 2.127 1.00 63.91 268 GLU A CA 1
ATOM 2126 C C . GLU A 1 268 ? 20.569 -5.896 3.199 1.00 63.91 268 GLU A C 1
ATOM 2128 O O . GLU A 1 268 ? 21.222 -6.924 3.028 1.00 63.91 268 GLU A O 1
ATOM 2133 N N . HIS A 1 269 ? 19.915 -5.712 4.341 1.00 60.06 269 HIS A N 1
ATOM 2134 C CA . HIS A 1 269 ? 19.858 -6.627 5.468 1.00 60.06 269 HIS A CA 1
ATOM 2135 C C . HIS A 1 269 ? 18.554 -7.432 5.538 1.00 60.06 269 HIS A C 1
ATOM 2137 O O . HIS A 1 269 ? 18.429 -8.259 6.435 1.00 60.06 269 HIS A O 1
ATOM 2143 N N . SER A 1 270 ? 17.585 -7.247 4.635 1.00 65.88 270 SER A N 1
ATOM 2144 C CA . SER A 1 270 ? 16.344 -8.036 4.639 1.00 65.88 270 SER A CA 1
ATOM 2145 C C . SER A 1 270 ? 16.014 -8.631 3.274 1.00 65.88 270 SER A C 1
ATOM 2147 O O . SER A 1 270 ? 16.070 -7.945 2.261 1.00 65.88 270 SER A O 1
ATOM 2149 N N . MET A 1 271 ? 15.606 -9.904 3.267 1.00 75.88 271 MET A N 1
ATOM 2150 C CA . MET A 1 271 ? 15.018 -10.554 2.087 1.00 75.88 271 MET A CA 1
ATOM 2151 C C . MET A 1 271 ? 13.530 -10.220 1.910 1.00 75.88 271 MET A C 1
ATOM 2153 O O . MET A 1 271 ? 13.001 -10.354 0.812 1.00 75.88 271 MET A O 1
ATOM 2157 N N . LEU A 1 272 ? 12.836 -9.829 2.986 1.00 86.69 272 LEU A N 1
ATOM 2158 C CA . LEU A 1 272 ? 11.396 -9.574 2.962 1.00 86.69 272 LEU A CA 1
ATOM 2159 C C . LEU A 1 272 ? 11.085 -8.092 3.212 1.00 86.69 272 LEU A C 1
ATOM 2161 O O . LEU A 1 272 ? 11.691 -7.486 4.103 1.00 86.69 272 LEU A O 1
ATOM 2165 N N . PRO A 1 273 ? 10.122 -7.510 2.478 1.00 90.44 273 PRO A N 1
ATOM 2166 C CA . PRO A 1 273 ? 9.745 -6.116 2.664 1.00 90.44 273 PRO A CA 1
ATOM 2167 C C . PRO A 1 273 ? 9.044 -5.892 4.016 1.00 90.44 273 PRO A C 1
ATOM 2169 O O . PRO A 1 273 ? 8.351 -6.798 4.498 1.00 90.44 273 PRO A O 1
ATOM 2172 N N . PRO A 1 274 ? 9.181 -4.703 4.632 1.00 92.62 274 PRO A N 1
ATOM 2173 C CA . PRO A 1 274 ? 8.449 -4.358 5.843 1.00 92.62 274 PRO A CA 1
ATOM 2174 C C . PRO A 1 274 ? 6.940 -4.265 5.589 1.00 92.62 274 PRO A C 1
ATOM 2176 O O . PRO A 1 274 ? 6.479 -3.955 4.485 1.00 92.62 274 PRO A O 1
ATOM 2179 N N . LEU A 1 275 ? 6.178 -4.509 6.653 1.00 95.25 275 LEU A N 1
ATOM 2180 C CA . LEU A 1 275 ? 4.724 -4.610 6.639 1.00 95.25 275 LEU A CA 1
ATOM 2181 C C . LEU A 1 275 ? 4.096 -3.697 7.687 1.00 95.25 275 LEU A C 1
ATOM 2183 O O . LEU A 1 275 ? 4.639 -3.553 8.782 1.00 95.25 275 LEU A O 1
ATOM 2187 N N . VAL A 1 276 ? 2.918 -3.163 7.369 1.00 96.44 276 VAL A N 1
ATOM 2188 C CA . VAL A 1 276 ? 2.051 -2.447 8.311 1.00 96.44 276 VAL A CA 1
ATOM 2189 C C . VAL A 1 276 ? 0.608 -2.862 8.058 1.00 96.44 276 VAL A C 1
ATOM 2191 O O . VAL A 1 276 ? 0.142 -2.821 6.921 1.00 96.44 276 VAL A O 1
ATOM 2194 N N . PHE A 1 277 ? -0.132 -3.227 9.101 1.00 97.31 277 PHE A N 1
ATOM 2195 C CA . PHE A 1 277 ? -1.588 -3.286 9.010 1.00 97.31 277 PHE A CA 1
ATOM 2196 C C . PHE A 1 277 ? -2.203 -1.920 9.259 1.00 97.31 277 PHE A C 1
ATOM 2198 O O . PHE A 1 277 ? -1.847 -1.240 10.218 1.00 97.31 277 PHE A O 1
ATOM 2205 N N . VAL A 1 278 ? -3.200 -1.586 8.449 1.00 96.50 278 VAL A N 1
ATOM 2206 C CA . VAL A 1 278 ? -4.145 -0.508 8.718 1.00 96.50 278 VAL A CA 1
ATOM 2207 C C . VAL A 1 278 ? -5.492 -1.146 9.007 1.00 96.50 278 VAL A C 1
ATOM 2209 O O . VAL A 1 278 ? -6.097 -1.778 8.144 1.00 96.50 278 VAL A O 1
ATOM 2212 N N . GLN A 1 279 ? -5.967 -0.995 10.232 1.00 95.69 279 GLN A N 1
ATOM 2213 C CA . GLN A 1 279 ? -7.309 -1.387 10.623 1.00 95.69 279 GLN A CA 1
ATOM 2214 C C . GLN A 1 279 ? -8.257 -0.210 10.456 1.00 95.69 279 GLN A C 1
ATOM 2216 O O . GLN A 1 279 ? -8.009 0.871 10.986 1.00 95.69 279 GLN A O 1
ATOM 2221 N N . ILE A 1 280 ? -9.381 -0.457 9.793 1.00 94.44 280 ILE A N 1
ATOM 2222 C CA . ILE A 1 280 ? -10.469 0.508 9.695 1.00 94.44 280 ILE A CA 1
ATOM 2223 C C . ILE A 1 280 ? -11.426 0.247 10.862 1.00 94.44 280 ILE A C 1
ATOM 2225 O O . ILE A 1 280 ? -11.998 -0.841 10.981 1.00 94.44 280 ILE A O 1
ATOM 2229 N N . ALA A 1 281 ? -11.576 1.226 11.749 1.00 92.44 281 ALA A N 1
ATOM 2230 C CA . ALA A 1 281 ? -12.387 1.123 12.953 1.00 92.44 281 ALA A CA 1
ATOM 2231 C C . ALA A 1 281 ? -13.875 1.350 12.642 1.00 92.44 281 ALA A C 1
ATOM 2233 O O . ALA A 1 281 ? -14.289 2.405 12.162 1.00 92.44 281 ALA A O 1
ATOM 2234 N N . GLN A 1 282 ? -14.695 0.345 12.950 1.00 88.56 282 GLN A N 1
ATOM 2235 C CA . GLN A 1 282 ? -16.154 0.360 12.843 1.00 88.56 282 GLN A CA 1
ATOM 2236 C C . GLN A 1 282 ? -16.699 0.942 11.517 1.00 88.56 282 GLN A C 1
ATOM 2238 O O . GLN A 1 282 ? -17.608 1.782 11.554 1.00 88.56 282 GLN A O 1
ATOM 2243 N N . PRO A 1 283 ? -16.205 0.506 10.339 1.00 89.44 283 PRO A N 1
ATOM 2244 C CA . PRO A 1 283 ? -16.630 1.075 9.065 1.00 89.44 283 PRO A CA 1
ATOM 2245 C C . PRO A 1 283 ? -18.045 0.652 8.658 1.00 89.44 283 PRO A C 1
ATOM 2247 O O . PRO A 1 283 ? -18.632 1.252 7.769 1.00 89.44 283 PRO A O 1
ATOM 2250 N N . HIS A 1 284 ? -18.640 -0.337 9.334 1.00 85.06 284 HIS A N 1
ATOM 2251 C CA . HIS A 1 284 ? -20.031 -0.763 9.132 1.00 85.06 284 HIS A CA 1
ATOM 2252 C C . HIS A 1 284 ? -21.067 0.351 9.382 1.00 85.06 284 HIS A C 1
ATOM 2254 O O . HIS A 1 284 ? -22.231 0.211 9.013 1.00 85.06 284 HIS A O 1
ATOM 2260 N N . ARG A 1 285 ? -20.661 1.438 10.048 1.00 85.19 285 ARG A N 1
ATOM 2261 C CA . ARG A 1 285 ? -21.486 2.636 10.252 1.00 85.19 285 ARG A CA 1
ATOM 2262 C C . ARG A 1 285 ? -21.663 3.452 8.976 1.00 85.19 285 ARG A C 1
ATOM 2264 O O . ARG A 1 285 ? -22.584 4.259 8.927 1.00 85.19 285 ARG A O 1
ATOM 2271 N N . PHE A 1 286 ? -20.791 3.232 7.996 1.00 86.94 286 PHE A N 1
AT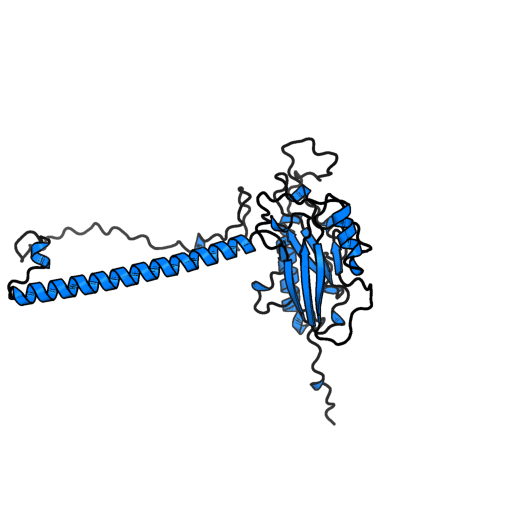OM 2272 C CA . PHE A 1 286 ? -20.782 3.933 6.727 1.00 86.94 286 PHE A CA 1
ATOM 2273 C C . PHE A 1 286 ? -21.203 2.985 5.596 1.00 86.94 286 PHE A C 1
ATOM 2275 O O . PHE A 1 286 ? -20.936 1.782 5.664 1.00 86.94 286 PHE A O 1
ATOM 2282 N N . SER A 1 287 ? -21.880 3.506 4.578 1.00 88.06 287 SER A N 1
ATOM 2283 C CA . SER A 1 287 ? -22.296 2.800 3.363 1.00 88.06 287 SER A CA 1
ATOM 2284 C C . SER A 1 287 ? -21.150 2.683 2.358 1.00 88.06 287 SER A C 1
ATOM 2286 O O . SER A 1 287 ? -20.900 1.599 1.834 1.00 88.06 287 SER A O 1
ATOM 2288 N N . GLU A 1 288 ? -20.422 3.778 2.153 1.00 89.50 288 GLU A N 1
ATOM 2289 C CA . GLU A 1 288 ? -19.297 3.893 1.227 1.00 89.50 288 GLU A CA 1
ATOM 2290 C C . GLU A 1 288 ? -18.240 4.850 1.790 1.00 89.50 288 GLU A C 1
ATOM 2292 O O . GLU A 1 288 ? -18.563 5.926 2.308 1.00 89.50 288 GLU A O 1
ATOM 2297 N N . LEU A 1 289 ? -16.971 4.463 1.672 1.00 91.44 289 LEU A N 1
ATOM 2298 C CA . LEU A 1 289 ? -15.813 5.250 2.085 1.00 91.44 289 LEU A CA 1
ATOM 2299 C C . LEU A 1 289 ? -14.740 5.194 1.001 1.00 91.44 289 LEU A C 1
ATOM 2301 O O . LEU A 1 289 ? -14.236 4.122 0.683 1.00 91.44 289 LEU A O 1
ATOM 2305 N N . HIS A 1 290 ? -14.322 6.348 0.498 1.00 92.31 290 HIS A N 1
ATOM 2306 C CA . HIS A 1 290 ? -13.156 6.453 -0.368 1.00 92.31 290 HIS A CA 1
ATOM 2307 C C . HIS A 1 290 ? -11.935 6.811 0.479 1.00 92.31 290 HIS A C 1
ATOM 2309 O O . HIS A 1 290 ? -11.856 7.915 1.027 1.00 92.31 290 HIS A O 1
ATOM 2315 N N . ILE A 1 291 ? -11.003 5.873 0.615 1.00 93.94 291 ILE A N 1
ATOM 2316 C CA . ILE A 1 291 ? -9.869 5.954 1.535 1.00 93.94 291 ILE A CA 1
ATOM 2317 C C . ILE A 1 291 ? -8.585 6.131 0.730 1.00 93.94 291 ILE A C 1
ATOM 2319 O O . ILE A 1 291 ? -8.327 5.386 -0.212 1.00 93.94 291 ILE A O 1
ATOM 2323 N N . ARG A 1 292 ? -7.750 7.087 1.143 1.00 94.06 292 ARG A N 1
ATOM 2324 C CA . ARG A 1 292 ? -6.389 7.268 0.629 1.00 94.06 292 ARG A CA 1
ATOM 2325 C C . ARG A 1 292 ? -5.385 7.000 1.731 1.00 94.06 292 ARG A C 1
ATOM 2327 O O . ARG A 1 292 ? -5.386 7.716 2.728 1.00 94.06 292 ARG A O 1
ATOM 2334 N N . CYS A 1 293 ? -4.496 6.044 1.508 1.00 95.81 293 CYS A N 1
ATOM 2335 C CA . CYS A 1 293 ? -3.359 5.745 2.369 1.00 95.81 293 CYS A CA 1
ATOM 2336 C C . CYS A 1 293 ? -2.058 6.127 1.672 1.00 95.81 293 CYS A C 1
ATOM 2338 O O . CYS A 1 293 ? -1.811 5.700 0.546 1.00 95.81 293 CYS A O 1
ATOM 2340 N N . GLN A 1 294 ? -1.217 6.911 2.338 1.00 95.25 294 GLN A N 1
ATOM 2341 C CA . GLN A 1 294 ? 0.032 7.421 1.778 1.00 95.25 294 GLN A CA 1
ATOM 2342 C C . GLN A 1 294 ? 1.182 7.285 2.767 1.00 95.25 294 GLN A C 1
ATOM 2344 O O . GLN A 1 294 ? 0.999 7.464 3.970 1.00 95.25 294 GLN A O 1
ATOM 2349 N N . ILE A 1 295 ? 2.371 6.993 2.251 1.00 95.69 295 ILE A N 1
ATOM 2350 C CA . ILE A 1 295 ? 3.612 7.074 3.022 1.00 95.69 295 ILE A CA 1
ATOM 2351 C C . ILE A 1 295 ? 4.208 8.476 2.918 1.00 95.69 295 ILE A C 1
ATOM 2353 O O . ILE A 1 295 ? 4.068 9.142 1.889 1.00 95.69 295 ILE A O 1
ATOM 2357 N N . ALA A 1 296 ? 4.883 8.926 3.974 1.00 93.94 296 ALA A N 1
ATOM 2358 C CA . ALA A 1 296 ? 5.420 10.279 4.044 1.00 93.94 296 ALA A CA 1
ATOM 2359 C C . ALA A 1 296 ? 6.903 10.291 4.453 1.00 93.94 296 ALA A C 1
ATOM 2361 O O . ALA A 1 296 ? 7.317 9.613 5.388 1.00 93.94 296 ALA A O 1
ATOM 2362 N N . ALA A 1 297 ? 7.700 11.087 3.740 1.00 94.50 297 ALA A N 1
ATOM 2363 C CA . ALA A 1 297 ? 9.101 11.392 4.032 1.00 94.50 297 ALA A CA 1
ATOM 2364 C C . ALA A 1 297 ? 9.455 12.759 3.422 1.00 94.50 297 ALA A C 1
ATOM 2366 O O . ALA A 1 297 ? 8.821 13.170 2.444 1.00 94.50 297 ALA A O 1
ATOM 2367 N N . ASP A 1 298 ? 10.493 13.435 3.925 1.00 93.75 298 ASP A N 1
ATOM 2368 C CA . ASP A 1 298 ? 10.922 14.745 3.402 1.00 93.75 298 ASP A CA 1
ATOM 2369 C C . ASP A 1 298 ? 11.259 14.677 1.898 1.00 93.75 298 ASP A C 1
ATOM 2371 O O . ASP A 1 298 ? 10.914 15.563 1.110 1.00 93.75 298 ASP A O 1
ATOM 2375 N N . ASN A 1 299 ? 11.892 13.580 1.478 1.00 94.31 299 ASN A N 1
ATOM 2376 C CA . ASN A 1 299 ? 12.290 13.312 0.099 1.00 94.31 299 ASN A CA 1
ATOM 2377 C C . ASN A 1 299 ? 11.381 12.288 -0.605 1.00 94.31 299 ASN A C 1
ATOM 2379 O O . ASN A 1 299 ? 11.826 11.591 -1.513 1.00 94.31 299 ASN A O 1
ATOM 2383 N N . ILE A 1 300 ? 10.099 12.188 -0.231 1.00 94.44 300 ILE A N 1
ATOM 2384 C CA . ILE A 1 300 ? 9.178 11.191 -0.814 1.00 94.44 300 ILE A CA 1
ATOM 2385 C C . ILE A 1 300 ? 9.061 11.275 -2.346 1.00 94.44 300 ILE A C 1
ATOM 2387 O O . ILE A 1 300 ? 8.820 10.275 -3.011 1.00 94.44 300 ILE A O 1
ATOM 2391 N N . ARG A 1 301 ? 9.290 12.457 -2.932 1.00 92.12 301 ARG A N 1
ATOM 2392 C CA . ARG A 1 301 ? 9.269 12.672 -4.391 1.00 92.12 301 ARG A CA 1
ATOM 2393 C C . ARG A 1 301 ? 10.408 11.978 -5.144 1.00 92.12 301 ARG A C 1
ATOM 2395 O O . ARG A 1 301 ? 10.340 11.892 -6.364 1.00 92.12 301 ARG A O 1
ATOM 2402 N N . GLU A 1 302 ? 11.454 11.549 -4.443 1.00 92.56 302 GLU A N 1
ATOM 2403 C CA . GLU A 1 302 ? 12.582 10.808 -5.020 1.00 92.56 302 GLU A CA 1
ATOM 2404 C C . GLU A 1 302 ? 12.297 9.304 -5.129 1.00 92.56 302 GLU A C 1
ATOM 2406 O O . GLU A 1 302 ? 13.041 8.595 -5.802 1.00 92.56 302 GLU A O 1
ATOM 2411 N N . LEU A 1 303 ? 11.230 8.807 -4.493 1.00 90.56 303 LEU A N 1
ATOM 2412 C CA . LEU A 1 303 ? 10.816 7.415 -4.616 1.00 90.56 303 LEU A CA 1
ATOM 2413 C C . LEU A 1 303 ? 10.238 7.160 -6.018 1.00 90.56 303 LEU A C 1
ATOM 2415 O O . LEU A 1 303 ? 9.178 7.676 -6.374 1.00 90.56 303 LEU A O 1
ATOM 2419 N N . GLU A 1 304 ? 10.909 6.316 -6.802 1.00 87.62 304 GLU A N 1
ATOM 2420 C CA . GLU A 1 304 ? 10.435 5.856 -8.112 1.00 87.62 304 GLU A CA 1
ATOM 2421 C C . GLU A 1 304 ? 9.392 4.733 -7.958 1.00 87.62 304 GLU A C 1
ATOM 2423 O O . GLU A 1 304 ? 9.638 3.575 -8.287 1.00 87.62 304 GLU A O 1
ATOM 2428 N N . GLY A 1 305 ? 8.214 5.054 -7.420 1.00 89.44 305 GLY A N 1
ATOM 2429 C CA . GLY A 1 305 ? 7.169 4.062 -7.172 1.00 89.44 305 GLY A CA 1
ATOM 2430 C C . GLY A 1 305 ? 5.864 4.648 -6.645 1.00 89.44 305 GLY A C 1
ATOM 2431 O O . GLY A 1 305 ? 5.684 5.863 -6.559 1.00 89.44 305 GLY A O 1
ATOM 2432 N N . ILE A 1 306 ? 4.936 3.766 -6.286 1.00 92.12 306 ILE A N 1
ATOM 2433 C CA . ILE A 1 306 ? 3.671 4.145 -5.660 1.00 92.12 306 ILE A CA 1
ATOM 2434 C C . ILE A 1 306 ? 3.952 4.585 -4.221 1.00 92.12 306 ILE A C 1
ATOM 2436 O O . ILE A 1 306 ? 4.483 3.826 -3.423 1.00 92.12 306 ILE A O 1
ATOM 2440 N N . HIS A 1 307 ? 3.572 5.804 -3.852 1.00 94.12 307 HIS A N 1
ATOM 2441 C CA . HIS A 1 307 ? 3.637 6.277 -2.460 1.00 94.12 307 HIS A CA 1
ATOM 2442 C C . HIS A 1 307 ? 2.249 6.504 -1.842 1.00 94.12 307 HIS A C 1
ATOM 2444 O O . HIS A 1 307 ? 2.141 6.872 -0.677 1.00 94.12 307 HIS A O 1
ATOM 2450 N N . SER A 1 308 ? 1.182 6.353 -2.631 1.00 93.94 308 SER A N 1
ATOM 2451 C CA . SER A 1 308 ? -0.206 6.570 -2.221 1.00 93.94 308 SER A CA 1
ATOM 2452 C C . SER A 1 308 ? -1.107 5.564 -2.920 1.00 93.94 308 SER A C 1
ATOM 2454 O O . SER A 1 308 ? -1.024 5.415 -4.136 1.00 93.94 308 SER A O 1
ATOM 2456 N N . ILE A 1 309 ? -1.983 4.920 -2.158 1.00 93.88 309 ILE A N 1
ATOM 2457 C CA . ILE A 1 309 ? -3.001 3.991 -2.644 1.00 93.88 309 ILE A CA 1
ATOM 2458 C C . ILE A 1 309 ? -4.367 4.544 -2.264 1.00 93.88 309 ILE A C 1
ATOM 2460 O O . ILE A 1 309 ? -4.586 4.966 -1.128 1.00 93.88 309 ILE A O 1
ATOM 2464 N N . GLU A 1 310 ? -5.274 4.536 -3.231 1.00 93.12 310 GLU A N 1
ATOM 2465 C CA . GLU A 1 310 ? -6.681 4.870 -3.051 1.00 93.12 310 GLU A CA 1
ATOM 2466 C C . GLU A 1 310 ? -7.507 3.607 -3.245 1.00 93.12 310 GLU A C 1
ATOM 2468 O O . GLU A 1 310 ? -7.265 2.845 -4.180 1.00 93.12 310 GLU A O 1
ATOM 2473 N N . PHE A 1 311 ? -8.461 3.380 -2.352 1.00 93.69 311 PHE A N 1
ATOM 2474 C CA . PHE A 1 311 ? -9.415 2.293 -2.485 1.00 93.69 311 PHE A CA 1
ATOM 2475 C C . PHE A 1 311 ? -10.766 2.688 -1.908 1.00 93.69 311 PHE A C 1
ATOM 2477 O O . PHE A 1 311 ? -10.875 3.502 -0.987 1.00 93.69 311 PHE A O 1
ATOM 2484 N N . GLU A 1 312 ? -11.809 2.085 -2.456 1.00 92.38 312 GLU A N 1
ATOM 2485 C CA . GLU A 1 312 ? -13.163 2.228 -1.949 1.00 92.38 312 GLU A CA 1
ATOM 2486 C C . GLU A 1 312 ? -13.459 1.087 -0.978 1.00 92.38 312 GLU A C 1
ATOM 2488 O O . GLU A 1 312 ? -13.087 -0.067 -1.197 1.00 92.38 312 GLU A O 1
ATOM 2493 N N . TYR A 1 313 ? -14.138 1.415 0.110 1.00 91.56 313 TYR A N 1
ATOM 2494 C CA . TYR A 1 313 ? -14.774 0.469 1.003 1.00 91.56 313 TYR A CA 1
ATOM 2495 C C . TYR A 1 313 ? -16.281 0.598 0.827 1.00 91.56 313 TYR A C 1
ATOM 2497 O O . TYR A 1 313 ? -16.817 1.694 0.980 1.00 91.56 313 TYR A O 1
ATOM 2505 N N . ASN A 1 314 ? -16.954 -0.526 0.584 1.00 89.62 314 ASN A N 1
ATOM 2506 C CA . ASN A 1 314 ? -18.408 -0.581 0.490 1.00 89.62 314 ASN A CA 1
ATOM 2507 C C . ASN A 1 314 ? -18.984 -1.540 1.524 1.00 89.62 314 ASN A C 1
ATOM 2509 O O . ASN A 1 314 ? -18.535 -2.675 1.702 1.00 89.62 314 ASN A O 1
ATOM 2513 N N . ASN A 1 315 ? -20.059 -1.090 2.149 1.00 87.06 315 ASN A N 1
ATOM 2514 C CA . ASN A 1 315 ? -20.888 -1.859 3.054 1.00 87.06 315 ASN A CA 1
ATOM 2515 C C . ASN A 1 315 ? -22.318 -1.852 2.503 1.00 87.06 315 ASN A C 1
ATOM 2517 O O . ASN A 1 315 ? -23.077 -0.913 2.770 1.00 87.06 315 ASN A O 1
ATOM 2521 N N . PRO A 1 316 ? -22.679 -2.861 1.688 1.00 82.19 316 PRO A N 1
ATOM 2522 C CA . PRO A 1 316 ? -23.998 -2.952 1.082 1.00 82.19 316 PRO A CA 1
ATOM 2523 C C . PRO A 1 316 ? -25.079 -2.958 2.160 1.00 82.19 316 PRO A C 1
ATOM 2525 O O . PRO A 1 316 ? -25.239 -3.943 2.869 1.00 82.19 316 PRO A O 1
ATOM 2528 N N . GLN A 1 317 ? -25.825 -1.867 2.295 1.00 76.19 317 GLN A N 1
ATOM 2529 C CA . GLN A 1 317 ? -26.931 -1.815 3.244 1.00 76.19 317 GLN A CA 1
ATOM 2530 C C . GLN A 1 317 ? -28.064 -2.728 2.753 1.00 76.19 317 GLN A C 1
ATOM 2532 O O . GLN A 1 317 ? -28.278 -2.829 1.541 1.00 76.19 317 GLN A O 1
ATOM 2537 N N . PRO A 1 318 ? -28.816 -3.389 3.650 1.00 67.94 318 PRO A N 1
ATOM 2538 C CA . PRO A 1 318 ? -30.004 -4.123 3.239 1.00 67.94 318 PRO A CA 1
ATOM 2539 C C . PRO A 1 318 ? -30.970 -3.170 2.529 1.00 67.94 318 PRO A C 1
ATOM 2541 O O . PRO A 1 318 ? -31.30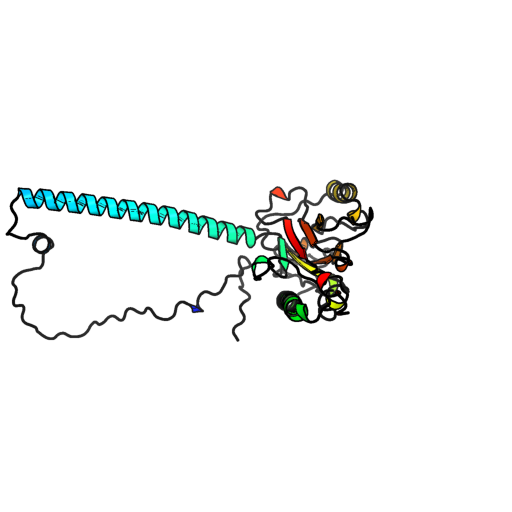3 -2.108 3.064 1.00 67.94 318 PRO A O 1
ATOM 2544 N N . ASP A 1 319 ? -31.424 -3.551 1.331 1.00 59.75 319 ASP A N 1
ATOM 2545 C CA . ASP A 1 319 ? -32.408 -2.783 0.574 1.00 59.75 319 ASP A CA 1
ATOM 2546 C C . ASP A 1 319 ? -33.625 -2.515 1.467 1.00 59.75 319 ASP A C 1
ATOM 2548 O O . ASP A 1 319 ? -34.337 -3.429 1.891 1.00 59.75 319 ASP A O 1
ATOM 2552 N N . VAL A 1 320 ? -33.911 -1.237 1.729 1.00 55.19 320 VAL A N 1
ATOM 2553 C CA . VAL A 1 320 ? -35.094 -0.810 2.502 1.00 55.19 320 VAL A CA 1
ATOM 2554 C C . VAL A 1 320 ? -36.400 -1.327 1.863 1.00 55.19 320 VAL A C 1
ATOM 2556 O O . VAL A 1 320 ? -37.440 -1.365 2.519 1.00 55.19 320 VAL A O 1
ATOM 2559 N N . GLN A 1 321 ? -36.362 -1.799 0.611 1.00 46.03 321 GLN A N 1
ATOM 2560 C CA . GLN A 1 321 ? -37.520 -2.352 -0.090 1.00 46.03 321 GLN A CA 1
ATOM 2561 C C . GLN A 1 321 ? -37.971 -3.747 0.376 1.00 46.03 321 GLN A C 1
ATOM 2563 O O . GLN A 1 321 ? -39.115 -4.100 0.102 1.00 46.03 321 GLN A O 1
ATOM 2568 N N . GLU A 1 322 ? -37.179 -4.522 1.130 1.00 47.03 322 GLU A N 1
ATOM 2569 C CA . GLU A 1 322 ? -37.650 -5.841 1.607 1.00 47.03 322 GLU A CA 1
ATOM 2570 C C . GLU A 1 322 ? -38.502 -5.763 2.894 1.00 47.03 322 GLU A C 1
ATOM 2572 O O . GLU A 1 322 ? -39.074 -6.753 3.345 1.00 47.03 322 GLU A O 1
ATOM 2577 N N . LYS A 1 323 ? -38.691 -4.562 3.461 1.00 39.94 323 LYS A N 1
ATOM 2578 C CA . LYS A 1 323 ? -39.674 -4.309 4.530 1.00 39.94 323 LYS A CA 1
ATOM 2579 C C . LYS A 1 323 ? -40.944 -3.648 3.998 1.00 39.94 323 LYS A C 1
ATOM 2581 O O . LYS A 1 323 ? -41.424 -2.674 4.572 1.00 39.94 323 LYS A O 1
ATOM 2586 N N . ILE A 1 324 ? -41.530 -4.187 2.933 1.00 43.59 324 ILE A N 1
ATOM 2587 C CA . ILE A 1 324 ? -42.968 -4.003 2.716 1.00 43.59 324 ILE A CA 1
ATOM 2588 C C . ILE A 1 324 ? -43.642 -5.211 3.370 1.00 43.59 324 ILE A C 1
ATOM 2590 O O . ILE A 1 324 ? -43.558 -6.309 2.819 1.00 43.59 324 ILE A O 1
ATOM 2594 N N . PRO A 1 325 ? -44.265 -5.067 4.556 1.00 48.66 325 PRO A N 1
ATOM 2595 C CA . PRO A 1 325 ? -45.068 -6.149 5.095 1.00 48.66 325 PRO A CA 1
ATOM 2596 C C . PRO A 1 325 ? -46.173 -6.440 4.082 1.00 48.66 325 PRO A C 1
ATOM 2598 O O . PRO A 1 325 ? -46.959 -5.557 3.737 1.00 48.66 325 PRO A O 1
ATOM 2601 N N . VAL A 1 326 ? -46.194 -7.672 3.575 1.00 50.62 326 VAL A N 1
ATOM 2602 C CA . VAL A 1 326 ? -47.361 -8.205 2.879 1.00 50.62 326 VAL A CA 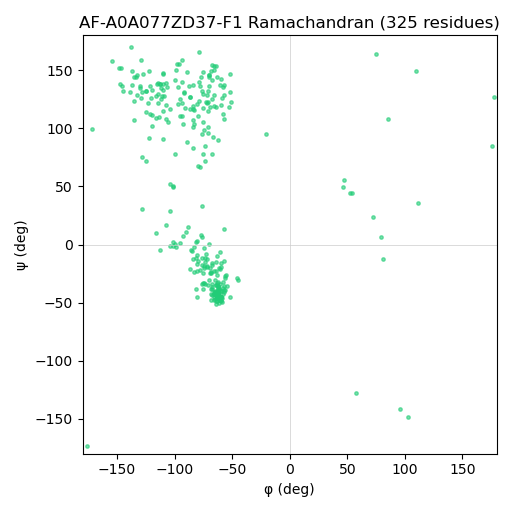1
ATOM 2603 C C . VAL A 1 326 ? -48.515 -8.110 3.876 1.00 50.62 326 VAL A C 1
ATOM 2605 O O . VAL A 1 326 ? -48.465 -8.733 4.937 1.00 50.62 326 VAL A O 1
ATOM 2608 N N . VAL A 1 327 ? -49.465 -7.229 3.562 1.00 59.19 327 VAL A N 1
ATOM 2609 C CA . VAL A 1 327 ? -50.696 -6.982 4.326 1.00 59.19 327 VAL A CA 1
ATOM 2610 C C . VAL A 1 327 ? -51.584 -8.215 4.318 1.00 59.19 327 VAL A C 1
ATOM 2612 O O . VAL A 1 327 ? -51.703 -8.835 3.235 1.00 59.19 327 VAL A O 1
#

pLDDT: mean 78.02, std 19.93, range [30.06, 97.31]

Foldseek 3Di:
DDDQFDQDPDLPDRDGPPVVPPPDPDPDPPPDDPDDPDDPDDDDPDPCNVLDDVPDDPVRSVVVVVVVVVVVVVVVVVVVVVCVVVVVVVVVVVLVVVQQQAFKDKAPCLVPDPGSAAEAEPDPVCVVVLVVRLVRVVVVCVCLVPDDPQADDDDVVPPPDPAGAHRDDPCLQDPCQDSVCSGNSVVQFHKMKMWHGDQDPDDFADDPVQVVVVLVVALLLVPFDADRQAFDKDKDFPDFPDPDDDPVNPNQKDKRVSRHFGSVCVDPRYSGTTMMMIIGPNCLVGAKTWMKMFTDGPVPVPGSHDGIDIHMYGYHDPDPVVPPPPD

InterPro domains:
  IPR000402 Sodium/potassium-transporting ATPase subunit beta [PF00287] (95-302)
  IPR000402 Sodium/potassium-transporting ATPase subunit beta [PTHR11523] (70-311)
  IPR038702 Sodium/potassium-transporting ATPase subunit beta superfamily [G3DSA:2.60.40.1660] (56-314)

Secondary structure (DSSP, 8-state):
---S----SSSS-----GGGG-------------------S-S---HHHHS--TTS-HHHHHHHHHHHHHHHHHHHHHHHHHHHHHHHHHHHHHHHHHHHHSEEEEES-GGGSSS-EEE--SSGGGHHHHHHHHHHHHHHHHHHHT--TTSEE--GGG---TTPPEEPPGGGGTTTT-GGGTTTTTTT--EEEEEEE--TT------HHHHHHHHHH-GGGTT----TTEE-EEEEEEEESSS-PPPTT---EEEESTT-EEGGGGSTT-SS--EEEEEEPSGGG-SEEEEEEEE--TTGGG-SSB-EEEEEEE--PPPGGG-----

Mean predicted aligned error: 14.16 Å

Organism: Trichuris trichiura (NCBI:txid36087)